Protein AF-A0A930ZAL3-F1 (afdb_monomer_lite)

pLDDT: mean 86.42, std 13.58, range [43.78, 98.75]

Radius of gyration: 16.85 Å; chains: 1; bounding box: 37×49×45 Å

Structure (mmCIF, N/CA/C/O backbone):
data_AF-A0A930ZAL3-F1
#
_entry.id   AF-A0A930ZAL3-F1
#
loop_
_atom_site.group_PDB
_atom_site.id
_atom_site.type_symbol
_atom_site.label_atom_id
_atom_site.label_alt_id
_atom_site.label_comp_id
_atom_site.label_asym_id
_atom_site.label_entity_id
_atom_site.label_seq_id
_atom_site.pdbx_PDB_ins_code
_atom_site.Cartn_x
_atom_site.Cartn_y
_atom_site.Cartn_z
_atom_site.occupancy
_atom_site.B_iso_or_equiv
_atom_site.auth_seq_id
_atom_site.auth_comp_id
_atom_site.auth_asym_id
_atom_site.auth_atom_id
_atom_site.pdbx_PDB_model_num
ATOM 1 N N . MET A 1 1 ? 3.219 -9.169 18.165 1.00 59.59 1 MET A N 1
ATOM 2 C CA . MET A 1 1 ? 1.846 -8.914 18.674 1.00 59.59 1 MET A CA 1
ATOM 3 C C . MET A 1 1 ? 1.795 -8.277 20.077 1.00 59.59 1 MET A C 1
ATOM 5 O O . MET A 1 1 ? 0.713 -8.192 20.643 1.00 59.59 1 MET A O 1
ATOM 9 N N . HIS A 1 2 ? 2.904 -7.804 20.666 1.00 59.62 2 HIS A N 1
ATOM 10 C CA . HIS A 1 2 ? 2.897 -7.324 22.058 1.00 59.62 2 HIS A CA 1
ATOM 11 C C . HIS A 1 2 ? 1.926 -6.149 22.281 1.00 59.62 2 HIS A C 1
ATOM 13 O O . HIS A 1 2 ? 2.073 -5.092 21.674 1.00 59.62 2 HIS A O 1
ATOM 19 N N . GLY A 1 3 ? 0.934 -6.352 23.155 1.00 78.81 3 GLY A N 1
ATOM 20 C CA . GLY A 1 3 ? 0.021 -5.311 23.640 1.00 78.81 3 GLY A CA 1
ATOM 21 C C . GLY A 1 3 ? -1.148 -4.937 22.721 1.00 78.81 3 GLY A C 1
ATOM 22 O O . GLY A 1 3 ? -1.895 -4.023 23.064 1.00 78.81 3 GLY A O 1
ATOM 23 N N . LYS A 1 4 ? -1.339 -5.608 21.576 1.00 86.88 4 LYS A N 1
ATOM 24 C CA . LYS A 1 4 ? -2.459 -5.311 20.659 1.00 86.88 4 LYS A CA 1
ATOM 25 C C . LYS A 1 4 ? -3.621 -6.278 20.861 1.00 86.88 4 LYS A C 1
ATOM 27 O O . LYS A 1 4 ? -3.416 -7.433 21.213 1.00 86.88 4 LYS A O 1
ATOM 32 N N . ASN A 1 5 ? -4.844 -5.810 20.618 1.00 94.25 5 ASN A N 1
ATOM 33 C CA . ASN A 1 5 ? -6.040 -6.645 20.710 1.00 94.25 5 ASN A CA 1
ATOM 34 C C . ASN A 1 5 ? -5.990 -7.758 19.648 1.00 94.25 5 ASN A C 1
ATOM 36 O O . ASN A 1 5 ? -6.040 -7.473 18.451 1.00 94.25 5 ASN A O 1
ATOM 40 N N . HIS A 1 6 ? -5.903 -9.013 20.091 1.00 94.56 6 HIS A N 1
ATOM 41 C CA . HIS A 1 6 ? -5.761 -10.171 19.209 1.00 94.56 6 HIS A CA 1
ATOM 42 C C . HIS A 1 6 ? -6.960 -10.373 18.275 1.00 94.56 6 HIS A C 1
ATOM 44 O O . HIS A 1 6 ? -6.754 -10.756 17.127 1.00 94.56 6 HIS A O 1
ATOM 50 N N . ASP A 1 7 ? -8.180 -10.049 18.708 1.00 96.94 7 ASP A N 1
ATOM 51 C CA . ASP A 1 7 ? -9.376 -10.175 17.868 1.00 96.94 7 ASP A CA 1
ATOM 52 C C . ASP A 1 7 ? -9.327 -9.190 16.695 1.00 96.94 7 ASP A C 1
ATOM 54 O O . ASP A 1 7 ? -9.696 -9.530 15.572 1.00 96.94 7 ASP A O 1
ATOM 58 N N . LEU A 1 8 ? -8.825 -7.973 16.937 1.00 97.69 8 LEU A N 1
ATOM 59 C CA . LEU A 1 8 ? -8.626 -6.981 15.878 1.00 97.69 8 LEU A CA 1
ATOM 60 C C . LEU A 1 8 ? -7.478 -7.364 14.946 1.00 97.69 8 LEU A C 1
ATOM 62 O O . LEU A 1 8 ? -7.602 -7.171 13.743 1.00 97.69 8 LEU A O 1
ATOM 66 N N . VAL A 1 9 ? -6.384 -7.921 15.472 1.00 97.94 9 VAL A N 1
ATOM 67 C CA . VAL A 1 9 ? -5.274 -8.413 14.638 1.00 97.94 9 VAL A CA 1
ATOM 68 C C . VAL A 1 9 ? -5.742 -9.570 13.751 1.00 97.94 9 VAL A C 1
ATOM 70 O O . VAL A 1 9 ? -5.449 -9.577 12.558 1.00 97.94 9 VAL A O 1
ATOM 73 N N . GLY A 1 10 ? -6.502 -10.520 14.304 1.00 97.75 10 GLY A N 1
ATOM 74 C CA . GLY A 1 10 ? -7.047 -11.656 13.559 1.00 97.75 10 GLY A CA 1
ATOM 75 C C . GLY A 1 10 ? -8.040 -11.227 12.480 1.00 97.75 10 GLY A C 1
ATOM 76 O O . GLY A 1 10 ? -7.894 -11.620 11.323 1.00 97.75 10 GLY A O 1
ATOM 77 N N . LEU A 1 11 ? -9.002 -10.364 12.830 1.00 98.25 11 LEU A N 1
ATOM 78 C CA . LEU A 1 11 ? -9.948 -9.802 11.863 1.00 98.25 11 LEU A CA 1
ATOM 79 C C . LEU A 1 11 ? -9.231 -8.981 10.784 1.00 98.25 11 LEU A C 1
ATOM 81 O O . LEU A 1 11 ? -9.524 -9.138 9.605 1.00 98.25 11 LEU A O 1
ATOM 85 N N . GLY A 1 12 ? -8.267 -8.145 11.172 1.00 98.31 12 GLY A N 1
ATOM 86 C CA . GLY A 1 12 ? -7.485 -7.335 10.242 1.00 98.31 12 GLY A CA 1
ATOM 87 C C . GLY A 1 12 ? -6.695 -8.190 9.260 1.00 98.31 12 GLY A C 1
ATOM 88 O O . GLY A 1 12 ? -6.733 -7.925 8.065 1.00 98.31 12 GLY A O 1
ATOM 89 N N . SER A 1 13 ? -6.065 -9.263 9.746 1.00 97.12 13 SER A N 1
ATOM 90 C CA . SER A 1 13 ? -5.375 -10.238 8.898 1.00 97.12 13 SER A CA 1
ATOM 91 C C . SER A 1 13 ? -6.318 -10.867 7.870 1.00 97.12 13 SER A C 1
ATOM 93 O O . SER A 1 13 ? -5.983 -10.927 6.689 1.00 97.12 13 SER A O 1
ATOM 95 N N . TYR A 1 14 ? -7.514 -11.290 8.297 1.00 97.50 14 TYR A N 1
ATOM 96 C CA . TYR A 1 14 ? -8.527 -11.852 7.399 1.00 97.50 14 TYR A CA 1
ATOM 97 C C . TYR A 1 14 ? -8.998 -10.838 6.348 1.00 97.50 14 TYR A C 1
ATOM 99 O O . TYR A 1 14 ? -9.098 -11.175 5.170 1.00 97.50 14 TYR A O 1
ATOM 107 N N . LEU A 1 15 ? -9.246 -9.589 6.747 1.00 97.94 15 LEU A N 1
ATOM 108 C CA . LEU A 1 15 ? -9.670 -8.537 5.824 1.00 97.94 15 LEU A CA 1
ATOM 109 C C . LEU A 1 15 ? -8.576 -8.198 4.804 1.00 97.94 15 LEU A C 1
ATOM 111 O O . LEU A 1 15 ? -8.879 -8.090 3.621 1.00 97.94 15 LEU A O 1
ATOM 115 N N . VAL A 1 16 ? -7.318 -8.087 5.239 1.00 96.88 16 VAL A N 1
ATOM 116 C CA . VAL A 1 16 ? -6.179 -7.748 4.371 1.00 96.88 16 VAL A CA 1
ATOM 117 C C . VAL A 1 16 ? -5.856 -8.863 3.377 1.00 96.88 16 VAL A C 1
ATOM 119 O O . VAL A 1 16 ? -5.632 -8.586 2.201 1.00 96.88 16 VAL A O 1
ATOM 122 N N . ASN A 1 17 ? -5.855 -10.118 3.832 1.00 92.56 17 ASN A N 1
ATOM 123 C CA . ASN A 1 17 ? -5.411 -11.254 3.019 1.00 92.56 17 ASN A CA 1
ATOM 124 C C . ASN A 1 17 ? -6.539 -11.962 2.266 1.00 92.56 17 ASN A C 1
ATOM 126 O O . ASN A 1 17 ? -6.306 -12.511 1.197 1.00 92.56 17 ASN A O 1
ATOM 130 N N . GLY A 1 18 ? -7.741 -12.014 2.842 1.00 90.81 18 GLY A N 1
ATOM 131 C CA . GLY A 1 18 ? -8.844 -12.818 2.314 1.00 90.81 18 GLY A CA 1
ATOM 132 C C . GLY A 1 18 ? -9.919 -12.013 1.592 1.00 90.81 18 GLY A C 1
ATOM 133 O O . GLY A 1 18 ? -10.517 -12.520 0.649 1.00 90.81 18 GLY A O 1
ATOM 134 N N . VAL A 1 19 ? -10.190 -10.781 2.034 1.00 94.75 19 VAL A N 1
ATOM 135 C CA . VAL A 1 19 ? -11.306 -9.973 1.505 1.00 94.75 19 VAL A CA 1
ATOM 136 C C . VAL A 1 19 ? -10.824 -8.870 0.568 1.00 94.75 19 VAL A C 1
ATOM 138 O O . VAL A 1 19 ? -11.416 -8.673 -0.488 1.00 94.75 19 VAL A O 1
ATOM 141 N N . GLY A 1 20 ? -9.785 -8.135 0.963 1.00 91.00 20 GLY A N 1
ATOM 142 C CA . GLY A 1 20 ? -9.305 -6.952 0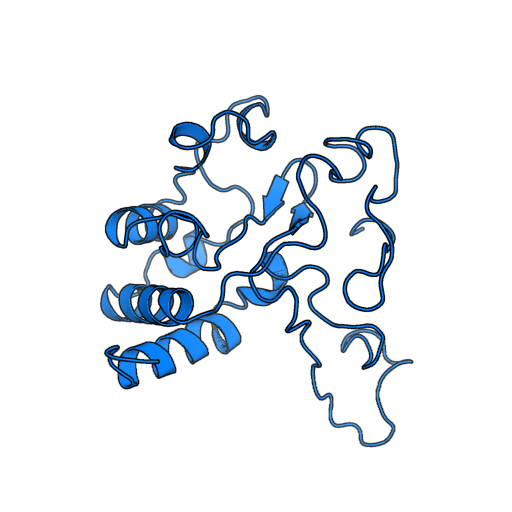.249 1.00 91.00 20 GLY A CA 1
ATOM 143 C C . GLY A 1 20 ? -8.088 -7.178 -0.644 1.00 91.00 20 GLY A C 1
ATOM 144 O O . GLY A 1 20 ? -7.631 -6.213 -1.246 1.00 91.00 20 GLY A O 1
ATOM 145 N N . ASP A 1 21 ? -7.533 -8.396 -0.678 1.00 90.94 21 ASP A N 1
ATOM 146 C CA . ASP A 1 21 ? -6.313 -8.761 -1.420 1.00 90.94 21 ASP A CA 1
ATOM 147 C C . ASP A 1 21 ? -5.266 -7.632 -1.474 1.00 90.94 21 ASP A C 1
ATOM 149 O O . ASP A 1 21 ? -4.787 -7.224 -2.533 1.00 90.94 21 ASP A O 1
ATOM 153 N N . CYS A 1 22 ? -4.919 -7.062 -0.314 1.00 95.56 22 CYS A N 1
ATOM 154 C CA . CYS A 1 22 ? -3.993 -5.927 -0.305 1.00 95.56 22 CYS A CA 1
ATOM 155 C C . CYS A 1 22 ? -2.626 -6.344 -0.865 1.00 95.56 22 CYS A C 1
ATOM 157 O O . CYS A 1 22 ? -1.933 -5.537 -1.479 1.00 95.56 22 CYS A O 1
ATOM 159 N N . SER A 1 23 ? -2.269 -7.620 -0.686 1.00 92.00 23 SER A N 1
ATOM 160 C CA . SER A 1 23 ? -1.037 -8.218 -1.193 1.00 92.00 23 SER A CA 1
ATOM 161 C C . SER A 1 23 ? -0.927 -8.230 -2.716 1.00 92.00 23 SER A C 1
ATOM 163 O O . SER A 1 23 ? 0.192 -8.180 -3.212 1.00 92.00 23 SER A O 1
ATOM 165 N N . GLY A 1 24 ? -2.043 -8.255 -3.453 1.00 90.25 24 GLY A N 1
ATOM 166 C CA . GLY A 1 24 ? -2.032 -8.255 -4.918 1.00 90.25 24 GLY A CA 1
ATOM 167 C C . GLY A 1 24 ? -1.425 -6.992 -5.528 1.00 90.25 24 GLY A C 1
ATOM 168 O O . GLY A 1 24 ? -0.847 -7.044 -6.609 1.00 90.25 24 GLY A O 1
ATOM 169 N N . CYS A 1 25 ? -1.496 -5.864 -4.817 1.00 93.25 25 CYS A N 1
ATOM 170 C CA . CYS A 1 25 ? -0.886 -4.605 -5.254 1.00 93.25 25 CYS A CA 1
ATOM 171 C C . CYS A 1 25 ? 0.293 -4.197 -4.371 1.00 93.25 25 CYS A C 1
ATOM 173 O O . CYS A 1 25 ? 1.279 -3.655 -4.860 1.00 93.25 25 CYS A O 1
ATOM 175 N N . HIS A 1 26 ? 0.201 -4.430 -3.064 1.00 96.00 26 HIS A N 1
ATOM 176 C CA . HIS A 1 26 ? 1.224 -3.991 -2.123 1.00 96.00 26 HIS A CA 1
ATOM 177 C C . HIS A 1 26 ? 2.328 -5.030 -1.905 1.00 96.00 26 HIS A C 1
ATOM 179 O O . HIS A 1 26 ? 3.168 -4.812 -1.052 1.00 96.00 26 HIS A O 1
ATOM 185 N N . SER A 1 27 ? 2.398 -6.130 -2.651 1.00 92.69 27 SER A N 1
ATOM 186 C CA . SER A 1 27 ? 3.551 -7.039 -2.609 1.00 92.69 27 SER A CA 1
ATOM 187 C C . SER A 1 27 ? 4.061 -7.273 -4.024 1.00 92.69 27 SER A C 1
ATOM 189 O O . SER A 1 27 ? 3.342 -7.847 -4.839 1.00 92.69 27 SER A O 1
ATOM 191 N N . PHE A 1 28 ? 5.297 -6.866 -4.317 1.00 88.75 28 PHE A N 1
ATOM 192 C CA . PHE A 1 28 ? 5.894 -7.063 -5.635 1.00 88.75 28 PHE A CA 1
ATOM 193 C C . PHE A 1 28 ? 7.269 -7.745 -5.566 1.00 88.75 28 PHE A C 1
ATOM 195 O O . PHE A 1 28 ? 8.159 -7.195 -4.921 1.00 88.75 28 PHE A O 1
ATOM 202 N N . PRO A 1 29 ? 7.464 -8.890 -6.253 1.00 85.44 29 PRO A N 1
ATOM 203 C CA . PRO A 1 29 ? 6.407 -9.746 -6.804 1.00 85.44 29 PRO A CA 1
ATOM 204 C C . PRO A 1 29 ? 5.552 -10.355 -5.682 1.00 85.44 29 PRO A C 1
ATOM 206 O O . PRO A 1 29 ? 6.053 -10.619 -4.588 1.00 85.44 29 PRO A O 1
ATOM 209 N N . GLN A 1 30 ? 4.264 -10.596 -5.946 1.00 85.88 30 GLN A N 1
ATOM 210 C CA . GLN A 1 30 ? 3.340 -11.144 -4.941 1.00 85.88 30 GLN A CA 1
ATOM 211 C C . GLN A 1 30 ? 3.733 -12.565 -4.511 1.00 85.88 30 GLN A C 1
ATOM 213 O O . GLN A 1 30 ? 3.627 -12.917 -3.332 1.00 85.88 30 GLN A O 1
ATOM 218 N N . TYR A 1 31 ? 4.217 -13.363 -5.462 1.00 82.25 31 TYR A N 1
ATOM 219 C CA . TYR A 1 31 ? 4.650 -14.745 -5.275 1.00 82.25 31 TYR A CA 1
ATOM 220 C C . TYR A 1 31 ? 6.119 -14.899 -5.668 1.00 82.25 31 TYR A C 1
ATOM 222 O O . TYR A 1 31 ? 6.645 -14.115 -6.455 1.00 82.25 31 TYR A O 1
ATOM 230 N N . THR A 1 32 ? 6.782 -15.914 -5.119 1.00 73.44 32 THR A N 1
ATOM 231 C CA . THR A 1 32 ? 8.175 -16.234 -5.475 1.00 73.44 32 THR A CA 1
ATOM 232 C C . THR A 1 32 ? 8.245 -17.335 -6.535 1.00 73.44 32 THR A C 1
ATOM 234 O O . THR A 1 32 ? 7.454 -18.281 -6.514 1.00 73.44 32 THR A O 1
ATOM 237 N N . ASP A 1 33 ? 9.246 -17.269 -7.418 1.00 61.59 33 ASP A N 1
ATOM 238 C CA . ASP A 1 33 ? 9.479 -18.269 -8.477 1.00 61.59 33 ASP A CA 1
ATOM 239 C C . ASP A 1 33 ? 9.790 -19.674 -7.930 1.00 61.59 33 ASP A C 1
ATOM 241 O O . ASP A 1 33 ? 9.601 -20.678 -8.615 1.00 61.59 33 ASP A O 1
ATOM 245 N N . LEU A 1 34 ? 10.235 -19.768 -6.670 1.00 54.75 34 LEU A N 1
ATOM 246 C CA . LEU A 1 34 ? 10.549 -21.023 -5.971 1.00 54.75 34 LEU A CA 1
ATOM 247 C C . LEU A 1 34 ? 9.335 -21.946 -5.767 1.00 54.75 34 LEU A C 1
ATOM 249 O O . LEU A 1 34 ? 9.497 -23.091 -5.346 1.00 54.75 34 LEU A O 1
ATOM 253 N N . ALA A 1 35 ? 8.136 -21.453 -6.049 1.00 49.28 35 ALA A N 1
ATOM 254 C CA . ALA A 1 35 ? 6.883 -22.059 -5.633 1.00 49.28 35 ALA A CA 1
ATOM 255 C C . ALA A 1 35 ? 5.811 -22.146 -6.719 1.00 49.28 35 ALA A C 1
ATOM 257 O O . ALA A 1 35 ? 4.792 -22.811 -6.531 1.00 49.28 35 ALA A O 1
ATOM 258 N N . GLY A 1 36 ? 6.056 -21.475 -7.838 1.00 52.44 36 GLY A N 1
ATOM 259 C CA . GLY A 1 36 ? 5.115 -21.370 -8.926 1.00 52.44 36 GLY A CA 1
ATOM 260 C C . GLY A 1 36 ? 4.097 -20.257 -8.766 1.00 52.44 36 GLY A C 1
ATOM 261 O O . GLY A 1 36 ? 3.522 -20.032 -7.704 1.00 52.44 36 GLY A O 1
ATOM 262 N N . ASP A 1 37 ? 3.869 -19.572 -9.877 1.00 58.91 37 ASP A N 1
ATOM 263 C CA . ASP A 1 37 ? 2.754 -18.658 -10.031 1.00 58.91 37 ASP A CA 1
ATOM 264 C C . ASP A 1 37 ? 1.459 -19.500 -10.049 1.00 58.91 37 ASP A C 1
ATOM 266 O O . ASP A 1 37 ? 1.351 -20.433 -10.857 1.00 58.91 37 ASP A O 1
ATOM 270 N N . PRO A 1 38 ? 0.469 -19.229 -9.171 1.00 60.94 38 PRO A N 1
ATOM 271 C CA . PRO A 1 38 ? -0.796 -19.964 -9.164 1.00 60.94 38 PRO A CA 1
ATOM 272 C C . PRO A 1 38 ? -1.540 -19.879 -10.508 1.00 60.94 38 PRO A C 1
ATOM 274 O O . PRO A 1 38 ? -2.337 -20.771 -10.822 1.00 60.94 38 PRO A O 1
ATOM 277 N N . PHE A 1 39 ? -1.249 -18.857 -11.316 1.00 66.62 39 PHE A N 1
ATOM 278 C CA . PHE A 1 39 ? -1.774 -18.660 -12.664 1.00 66.62 39 PHE A CA 1
ATOM 279 C C . PHE A 1 39 ? -0.929 -19.343 -13.755 1.00 66.62 39 PHE A C 1
ATOM 281 O O . PHE A 1 39 ? -1.419 -19.549 -14.869 1.00 66.62 39 PHE A O 1
ATOM 288 N N . ALA A 1 40 ? 0.291 -19.791 -13.443 1.00 63.69 40 ALA A N 1
ATOM 289 C CA . ALA A 1 40 ? 1.133 -20.569 -14.344 1.00 63.69 40 ALA A CA 1
ATOM 290 C C . ALA A 1 40 ? 0.974 -22.078 -14.083 1.00 63.69 40 ALA A C 1
ATOM 292 O O . ALA A 1 40 ? 1.628 -22.678 -13.230 1.00 63.69 40 ALA A O 1
ATOM 293 N N . LEU A 1 41 ? 0.143 -22.735 -14.900 1.00 56.41 41 LEU A N 1
ATOM 294 C CA . LEU A 1 41 ? -0.097 -24.191 -14.858 1.00 56.41 41 LEU A CA 1
ATOM 295 C C . LEU A 1 41 ? 1.194 -25.035 -14.839 1.00 56.41 41 LEU A C 1
ATOM 297 O O . LEU A 1 41 ? 1.217 -26.115 -14.256 1.00 56.41 41 LEU A O 1
ATOM 301 N N . ALA A 1 42 ? 2.270 -24.555 -15.473 1.00 56.66 42 ALA A N 1
ATOM 302 C CA . ALA A 1 42 ? 3.544 -25.268 -15.573 1.00 56.66 42 ALA A CA 1
ATOM 303 C C . ALA A 1 42 ? 4.318 -25.352 -14.246 1.00 56.66 42 ALA A C 1
ATOM 305 O O . ALA A 1 42 ? 5.190 -26.209 -14.110 1.00 56.66 42 ALA A O 1
ATOM 306 N N . THR A 1 43 ? 4.009 -24.482 -13.284 1.00 53.25 43 THR A N 1
ATOM 307 C CA . THR A 1 43 ? 4.689 -24.416 -11.987 1.00 53.25 43 THR A CA 1
ATOM 308 C C . THR A 1 43 ? 3.852 -24.982 -10.839 1.00 53.25 43 THR A C 1
ATOM 310 O O . THR A 1 43 ? 4.251 -24.897 -9.683 1.00 53.25 43 THR A O 1
ATOM 313 N N . GLN A 1 44 ? 2.702 -25.590 -11.147 1.00 54.22 44 GLN A N 1
ATOM 314 C CA . GLN A 1 44 ? 1.856 -26.256 -10.161 1.00 54.22 44 GLN A CA 1
ATOM 315 C C . GLN A 1 44 ? 2.455 -27.625 -9.788 1.00 54.22 44 GLN A C 1
ATOM 317 O O . GLN A 1 44 ? 2.670 -28.488 -10.643 1.00 54.22 44 GLN A O 1
ATOM 322 N N . ASP A 1 45 ? 2.729 -27.833 -8.498 1.00 49.31 45 ASP A N 1
ATOM 323 C CA . ASP A 1 45 ? 3.070 -29.140 -7.928 1.00 49.31 45 ASP A CA 1
ATOM 324 C C . ASP A 1 45 ? 1.992 -30.188 -8.302 1.00 49.31 45 ASP A C 1
ATOM 326 O O . ASP A 1 45 ? 0.786 -29.939 -8.237 1.00 49.31 45 ASP A O 1
ATOM 330 N N . LYS A 1 46 ? 2.451 -31.396 -8.665 1.00 43.78 46 LYS A N 1
ATOM 331 C CA . LYS A 1 46 ? 1.677 -32.607 -9.000 1.00 43.78 46 LYS A CA 1
ATOM 332 C C . LYS A 1 46 ? 0.635 -33.025 -7.946 1.00 43.78 46 LYS A C 1
ATOM 334 O O . LYS A 1 46 ? -0.122 -33.961 -8.203 1.00 43.78 46 LYS A O 1
ATOM 339 N N . THR A 1 47 ? 0.587 -32.390 -6.775 1.00 53.88 47 THR A N 1
ATOM 340 C CA . THR A 1 47 ? -0.434 -32.625 -5.742 1.00 53.88 47 THR A CA 1
ATOM 341 C C . THR A 1 47 ? -1.743 -31.852 -5.950 1.00 53.88 47 THR A C 1
ATOM 343 O O . THR A 1 47 ? -2.703 -32.127 -5.231 1.00 53.88 47 THR A O 1
ATOM 346 N N . HIS A 1 48 ? -1.831 -30.936 -6.929 1.00 52.59 48 HIS A N 1
ATOM 347 C CA . HIS A 1 48 ? -3.012 -30.086 -7.184 1.00 52.59 48 HIS A CA 1
ATOM 348 C C . HIS A 1 48 ? -3.436 -29.196 -5.993 1.00 52.59 48 HIS A C 1
ATOM 350 O O . HIS A 1 48 ? -4.506 -28.585 -6.030 1.00 52.59 48 HIS A O 1
ATOM 356 N N . ILE A 1 49 ? -2.612 -29.092 -4.945 1.00 53.31 49 ILE A N 1
ATOM 357 C CA . ILE A 1 49 ? -2.797 -28.134 -3.855 1.00 53.31 49 ILE A CA 1
ATOM 358 C C . ILE A 1 49 ? -1.858 -26.967 -4.129 1.00 53.31 49 ILE A C 1
ATOM 360 O O . ILE A 1 49 ? -0.646 -27.069 -3.962 1.00 53.31 49 ILE A O 1
ATOM 364 N N . ILE A 1 50 ? -2.429 -25.847 -4.561 1.00 53.28 50 ILE A N 1
ATOM 365 C CA . ILE A 1 50 ? -1.690 -24.598 -4.712 1.00 53.28 50 ILE A CA 1
ATOM 366 C C . ILE A 1 50 ? -1.437 -24.052 -3.303 1.00 53.28 50 ILE A C 1
ATOM 368 O O . ILE A 1 50 ? -2.302 -23.404 -2.714 1.00 53.28 50 ILE A O 1
ATOM 372 N N . SER A 1 51 ? -0.259 -24.315 -2.739 1.00 54.69 51 SER A N 1
ATOM 373 C CA . SER A 1 51 ? 0.262 -23.444 -1.686 1.00 54.69 51 SER A CA 1
ATOM 374 C C . SER A 1 51 ? 0.699 -22.158 -2.373 1.00 54.69 51 SER A C 1
ATOM 376 O O . SER A 1 51 ? 1.720 -22.136 -3.046 1.00 54.69 51 SER A O 1
ATOM 378 N N . ALA A 1 52 ? -0.089 -21.091 -2.262 1.00 62.03 52 ALA A N 1
ATOM 379 C CA . ALA A 1 52 ? 0.353 -19.779 -2.714 1.00 62.03 52 ALA A CA 1
ATOM 380 C C . ALA A 1 52 ? 1.519 -19.337 -1.814 1.00 62.03 52 ALA A C 1
ATOM 382 O O . ALA A 1 52 ? 1.319 -18.957 -0.658 1.00 62.03 52 ALA A O 1
ATOM 383 N N . HIS A 1 53 ? 2.752 -19.447 -2.307 1.00 71.69 53 HIS A N 1
ATOM 384 C CA . HIS A 1 53 ? 3.925 -19.005 -1.562 1.00 71.69 53 HIS A CA 1
ATOM 385 C C . HIS A 1 53 ? 4.119 -17.508 -1.781 1.00 71.69 53 HIS A C 1
ATOM 387 O O . HIS A 1 53 ? 4.845 -17.065 -2.677 1.00 71.69 53 HIS A O 1
ATOM 393 N N . TYR A 1 54 ? 3.432 -16.736 -0.944 1.00 81.19 54 TYR A N 1
ATOM 394 C CA . TYR A 1 54 ? 3.597 -15.293 -0.877 1.00 81.19 54 TYR A CA 1
ATOM 395 C C . TYR A 1 54 ? 5.055 -14.919 -0.635 1.00 81.19 54 TYR A C 1
ATOM 397 O O . TYR A 1 54 ? 5.764 -15.565 0.144 1.00 81.19 54 TYR A O 1
ATOM 405 N N . ASN A 1 55 ? 5.476 -13.834 -1.269 1.00 87.19 55 ASN A N 1
ATOM 406 C CA . ASN A 1 55 ? 6.767 -13.230 -1.020 1.00 87.19 55 ASN A CA 1
ATOM 407 C C . ASN A 1 55 ? 6.781 -12.559 0.359 1.00 87.19 55 ASN A C 1
ATOM 409 O O . ASN A 1 55 ? 6.492 -11.374 0.506 1.00 87.19 55 ASN A O 1
ATOM 413 N N . THR A 1 56 ? 7.083 -13.336 1.398 1.00 89.12 56 THR A N 1
ATOM 414 C CA . THR A 1 56 ? 7.064 -12.848 2.781 1.00 89.12 56 THR A CA 1
ATOM 415 C C . THR A 1 56 ? 8.180 -11.850 3.086 1.00 89.12 56 THR A C 1
ATOM 417 O O . THR A 1 56 ? 8.078 -11.150 4.088 1.00 89.12 56 THR A O 1
ATOM 420 N N . ALA A 1 57 ? 9.232 -11.789 2.261 1.00 90.75 57 ALA A N 1
ATOM 421 C CA . ALA A 1 57 ? 10.323 -10.826 2.419 1.00 90.75 57 ALA A CA 1
ATOM 422 C C . ALA A 1 57 ? 9.882 -9.396 2.063 1.00 90.75 57 ALA A C 1
ATOM 424 O O . ALA A 1 57 ? 10.280 -8.451 2.738 1.00 90.75 57 ALA A O 1
ATOM 425 N N . HIS A 1 58 ? 8.995 -9.264 1.071 1.00 92.69 58 HIS A N 1
ATOM 426 C CA . HIS A 1 58 ? 8.497 -7.985 0.545 1.00 92.69 58 HIS A CA 1
ATOM 427 C C . HIS A 1 58 ? 6.977 -7.827 0.724 1.00 92.69 58 HIS A C 1
ATOM 429 O O . HIS A 1 58 ? 6.312 -7.075 0.010 1.00 92.69 58 HIS A O 1
ATOM 435 N N . TYR A 1 59 ? 6.400 -8.570 1.672 1.00 95.06 59 TYR A N 1
ATOM 436 C CA . TYR A 1 59 ? 4.960 -8.603 1.907 1.00 95.06 59 TYR A CA 1
ATOM 437 C C . TYR A 1 59 ? 4.440 -7.230 2.352 1.00 95.06 59 TYR A C 1
ATOM 439 O O . TYR A 1 59 ? 4.851 -6.709 3.387 1.00 95.06 59 TYR A O 1
ATOM 447 N N . LEU A 1 60 ? 3.498 -6.678 1.582 1.00 97.31 60 LEU A N 1
ATOM 448 C CA . LEU A 1 60 ? 2.887 -5.359 1.784 1.00 97.31 60 LEU A CA 1
ATOM 449 C C . LEU A 1 60 ? 3.861 -4.165 1.674 1.00 97.31 60 LEU A C 1
ATOM 451 O O . LEU A 1 60 ? 3.511 -3.047 2.061 1.00 97.31 60 LEU A O 1
ATOM 455 N N . ALA A 1 61 ? 5.052 -4.388 1.110 1.00 96.19 61 ALA A N 1
ATOM 456 C CA . ALA A 1 61 ? 6.087 -3.375 0.937 1.00 96.19 61 ALA A CA 1
ATOM 457 C C . ALA A 1 61 ? 5.882 -2.432 -0.270 1.00 96.19 61 ALA A C 1
ATOM 459 O O . ALA A 1 61 ? 6.570 -1.423 -0.379 1.00 96.19 61 ALA A O 1
ATOM 460 N N . GLY A 1 62 ? 4.922 -2.706 -1.155 1.00 94.00 62 GLY A 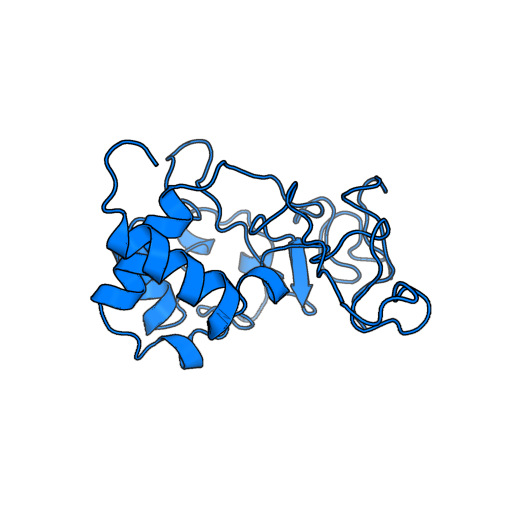N 1
ATOM 461 C CA . GLY A 1 62 ? 4.631 -1.925 -2.361 1.00 94.00 62 GLY A CA 1
ATOM 462 C C . GLY A 1 62 ? 5.410 -2.394 -3.595 1.00 94.00 62 GLY A C 1
ATOM 463 O O . GLY A 1 62 ? 5.770 -3.565 -3.713 1.00 94.00 62 GLY A O 1
ATOM 464 N N . GLY A 1 63 ? 5.650 -1.471 -4.529 1.00 90.69 63 GLY A N 1
ATOM 465 C CA . GLY A 1 63 ? 6.548 -1.652 -5.679 1.00 90.69 63 GLY A CA 1
ATOM 466 C C . GLY A 1 63 ? 5.884 -2.104 -6.986 1.00 90.69 63 GLY A C 1
ATOM 467 O O . GLY A 1 63 ? 6.515 -2.029 -8.041 1.00 90.69 63 GLY A O 1
ATOM 468 N N . GLN A 1 64 ? 4.612 -2.521 -6.952 1.00 91.06 64 GLN A N 1
ATOM 469 C CA . GLN A 1 64 ? 3.849 -2.872 -8.155 1.00 91.06 64 GLN A CA 1
ATOM 470 C C . GLN A 1 64 ? 3.528 -1.617 -8.976 1.00 91.06 64 GLN A C 1
ATOM 472 O O . GLN A 1 64 ? 2.996 -0.641 -8.447 1.00 91.06 64 GLN A O 1
ATOM 477 N N . CYS A 1 65 ? 3.786 -1.671 -10.282 1.00 90.69 65 CYS A N 1
ATOM 478 C CA . CYS A 1 65 ? 3.547 -0.568 -11.212 1.00 90.69 65 CYS A CA 1
ATOM 479 C C . CYS A 1 65 ? 2.218 -0.720 -11.966 1.00 90.69 65 CYS A C 1
ATOM 481 O O . CYS A 1 65 ? 1.806 -1.831 -12.303 1.00 90.69 65 CYS A O 1
ATOM 483 N N . PHE A 1 66 ? 1.587 0.415 -12.270 1.00 90.12 66 PHE A N 1
ATOM 484 C CA . PHE A 1 66 ? 0.300 0.549 -12.956 1.00 90.12 66 PHE A CA 1
ATOM 485 C C . PHE A 1 66 ? 0.345 1.759 -13.900 1.00 90.12 66 PHE A C 1
ATOM 487 O O . PHE A 1 66 ? -0.220 2.819 -13.621 1.00 90.12 66 PHE A O 1
ATOM 494 N N . GLY A 1 67 ? 1.078 1.630 -15.008 1.00 86.69 67 GLY A N 1
ATOM 495 C CA . GLY A 1 67 ? 1.374 2.770 -15.877 1.00 86.69 67 GLY A CA 1
ATOM 496 C C . GLY A 1 67 ? 2.158 3.843 -15.108 1.00 86.69 67 GLY A C 1
ATOM 497 O O . GLY A 1 67 ? 3.223 3.520 -14.580 1.00 86.69 67 GLY A O 1
ATOM 498 N N . PRO A 1 68 ? 1.659 5.090 -15.002 1.00 86.94 68 PRO A N 1
ATOM 499 C CA . PRO A 1 68 ? 2.355 6.141 -14.272 1.00 86.94 68 PRO A CA 1
ATOM 500 C C . PRO A 1 68 ? 2.185 6.037 -12.747 1.00 86.94 68 PRO A C 1
ATOM 502 O O . PRO A 1 68 ? 2.646 6.907 -12.033 1.00 86.94 68 PRO A O 1
ATOM 505 N N . PHE A 1 69 ? 1.509 5.019 -12.212 1.00 90.25 69 PHE A N 1
ATOM 506 C CA . PHE A 1 69 ? 1.315 4.873 -10.766 1.00 90.25 69 PHE A CA 1
ATOM 507 C C . PHE A 1 69 ? 2.106 3.690 -10.215 1.00 90.25 69 PHE A C 1
ATOM 509 O O . PHE A 1 69 ? 2.353 2.710 -10.916 1.00 90.25 69 PHE A O 1
ATOM 516 N N . MET A 1 70 ? 2.449 3.751 -8.930 1.00 91.06 70 MET A N 1
ATOM 517 C CA . MET A 1 70 ? 3.082 2.650 -8.210 1.00 91.06 70 MET A CA 1
ATOM 518 C C . MET A 1 70 ? 2.416 2.460 -6.845 1.00 91.06 70 MET A C 1
ATOM 520 O O . MET A 1 70 ? 2.070 3.428 -6.169 1.00 91.06 70 MET A O 1
ATOM 524 N N . ALA A 1 71 ? 2.217 1.210 -6.434 1.00 93.56 71 ALA A N 1
ATOM 525 C CA . ALA A 1 71 ? 1.718 0.899 -5.103 1.00 93.56 71 ALA A CA 1
ATOM 526 C C . ALA A 1 71 ? 2.779 1.230 -4.041 1.00 93.56 71 ALA A C 1
ATOM 528 O O . ALA A 1 71 ? 3.925 0.786 -4.138 1.00 93.56 71 ALA A O 1
ATOM 529 N N . ARG A 1 72 ? 2.389 1.987 -3.011 1.00 93.12 72 ARG A N 1
ATOM 530 C CA . ARG A 1 72 ? 3.274 2.396 -1.907 1.00 93.12 72 ARG A CA 1
ATOM 531 C C . ARG A 1 72 ? 3.445 1.305 -0.852 1.00 93.12 72 ARG A C 1
ATOM 533 O O . ARG A 1 72 ? 2.657 0.362 -0.783 1.00 93.12 72 ARG A O 1
ATOM 540 N N . ASN A 1 73 ? 4.457 1.461 -0.009 1.00 95.69 73 ASN A N 1
ATOM 541 C CA . ASN A 1 73 ? 4.687 0.605 1.148 1.00 95.69 73 ASN A CA 1
ATOM 542 C C . ASN A 1 73 ? 3.632 0.862 2.231 1.00 95.69 73 ASN A C 1
ATOM 544 O O . ASN A 1 73 ? 3.457 2.000 2.658 1.00 95.69 73 ASN A O 1
ATOM 548 N N . ILE A 1 74 ? 2.931 -0.184 2.679 1.00 97.31 74 ILE A N 1
ATOM 549 C CA . ILE A 1 74 ? 1.928 -0.075 3.755 1.00 97.31 74 ILE A CA 1
ATOM 550 C C . ILE A 1 74 ? 2.328 -0.812 5.034 1.00 97.31 74 ILE A C 1
ATOM 552 O O . ILE A 1 74 ? 1.547 -0.878 5.992 1.00 97.31 74 ILE A O 1
ATOM 556 N N . THR A 1 75 ? 3.547 -1.353 5.077 1.00 98.12 75 THR A N 1
ATOM 557 C CA . THR A 1 75 ? 4.153 -1.811 6.329 1.00 98.12 75 THR A CA 1
ATOM 558 C C . THR A 1 75 ? 4.457 -0.617 7.242 1.00 98.12 75 THR A C 1
ATOM 560 O O . THR A 1 75 ? 4.377 0.538 6.810 1.00 98.12 75 THR A O 1
ATOM 563 N N . PRO A 1 76 ? 4.738 -0.845 8.536 1.00 97.88 76 PRO A N 1
ATOM 564 C CA . PRO A 1 76 ? 5.149 0.233 9.418 1.00 97.88 76 PRO A CA 1
ATOM 565 C C . PRO A 1 76 ? 6.377 0.967 8.884 1.00 97.88 76 PRO A C 1
ATOM 567 O O . PRO A 1 76 ? 7.393 0.339 8.603 1.00 97.88 76 PRO A O 1
ATOM 570 N N . ASP A 1 77 ? 6.287 2.287 8.768 1.00 95.19 77 ASP A N 1
ATOM 571 C CA . ASP A 1 77 ? 7.420 3.135 8.415 1.00 95.19 77 ASP A CA 1
ATOM 572 C C . ASP A 1 77 ? 8.516 3.033 9.489 1.00 95.19 77 ASP A C 1
ATOM 574 O O . ASP A 1 77 ? 8.234 2.924 10.688 1.00 95.19 77 ASP A O 1
ATOM 578 N N . ILE A 1 78 ? 9.776 3.070 9.062 1.00 94.94 78 ILE A N 1
ATOM 579 C CA . ILE A 1 78 ? 10.920 2.843 9.947 1.00 94.94 78 ILE A CA 1
ATOM 580 C C . ILE A 1 78 ? 11.095 3.965 10.978 1.00 94.94 78 ILE A C 1
ATOM 582 O O . ILE A 1 78 ? 11.587 3.716 12.081 1.00 94.94 78 ILE A O 1
ATOM 586 N N . SER A 1 79 ? 10.687 5.192 10.642 1.00 93.62 79 SER A N 1
ATOM 587 C CA . SER A 1 79 ? 10.877 6.364 11.499 1.00 93.62 79 SER A CA 1
ATOM 588 C C . SER A 1 79 ? 9.745 6.541 12.514 1.00 93.62 79 SER A C 1
ATOM 590 O O . SER A 1 79 ? 9.990 6.879 13.675 1.00 93.62 79 SER A O 1
ATOM 592 N N . THR A 1 80 ? 8.509 6.269 12.098 1.00 94.62 80 THR A N 1
ATOM 593 C CA . THR A 1 80 ? 7.294 6.497 12.893 1.00 94.62 80 THR A CA 1
ATOM 594 C C . THR A 1 80 ? 6.739 5.220 13.525 1.00 94.62 80 THR A C 1
ATOM 596 O O . THR A 1 80 ? 6.033 5.286 14.534 1.00 94.62 80 THR A O 1
ATOM 599 N N . GLY A 1 81 ? 7.023 4.049 12.947 1.00 95.94 81 GLY A N 1
ATOM 600 C CA . GLY A 1 81 ? 6.400 2.774 13.311 1.00 95.94 81 GLY A CA 1
ATOM 601 C C . GLY A 1 81 ? 4.910 2.685 12.954 1.00 95.94 81 GLY A C 1
ATOM 602 O O . GLY A 1 81 ? 4.219 1.776 13.430 1.00 95.94 81 GLY A O 1
ATOM 603 N N . LEU A 1 82 ? 4.391 3.627 12.161 1.00 97.06 82 LEU A N 1
ATOM 604 C CA . LEU A 1 82 ? 2.993 3.680 11.738 1.00 97.06 82 LEU A CA 1
ATOM 605 C C . LEU A 1 82 ? 2.820 3.023 10.360 1.00 97.06 82 LEU A C 1
ATOM 607 O O . LEU A 1 82 ? 3.693 3.199 9.513 1.00 97.06 82 LEU A O 1
ATOM 611 N N . PRO A 1 83 ? 1.723 2.286 10.096 1.00 97.25 83 PRO A N 1
ATOM 612 C CA . PRO A 1 83 ? 1.443 1.740 8.765 1.00 97.25 83 PRO A CA 1
ATOM 613 C C . PRO A 1 83 ? 1.471 2.827 7.692 1.00 97.25 83 PRO A C 1
ATOM 615 O O . PRO A 1 83 ? 0.719 3.793 7.809 1.00 97.25 83 PRO A O 1
ATOM 618 N N . ALA A 1 84 ? 2.317 2.672 6.671 1.00 95.25 84 ALA A N 1
ATOM 619 C CA . ALA A 1 84 ? 2.539 3.686 5.633 1.00 95.25 84 ALA A CA 1
ATOM 620 C C . ALA A 1 84 ? 2.939 5.078 6.179 1.00 95.25 84 ALA A C 1
ATOM 622 O O . ALA A 1 84 ? 2.693 6.084 5.531 1.00 95.25 84 ALA A O 1
ATOM 623 N N . GLY A 1 85 ? 3.452 5.172 7.412 1.00 95.38 85 GLY A N 1
ATOM 624 C CA . GLY A 1 85 ? 3.677 6.458 8.088 1.00 95.38 85 GLY A CA 1
ATOM 625 C C . GLY A 1 85 ? 2.397 7.192 8.523 1.00 95.38 85 GLY A C 1
ATOM 626 O O . GLY A 1 85 ? 2.475 8.266 9.116 1.00 95.38 85 GLY A O 1
ATOM 627 N N . LEU A 1 86 ? 1.216 6.613 8.292 1.00 96.00 86 LEU A N 1
ATOM 628 C CA . LEU A 1 86 ? -0.075 7.261 8.500 1.00 96.00 86 LEU A CA 1
ATOM 629 C C . LEU A 1 86 ? -0.608 7.042 9.911 1.00 96.00 86 LEU A C 1
ATOM 631 O O . LEU A 1 86 ? -0.588 5.927 10.440 1.00 96.00 86 LEU A O 1
ATOM 635 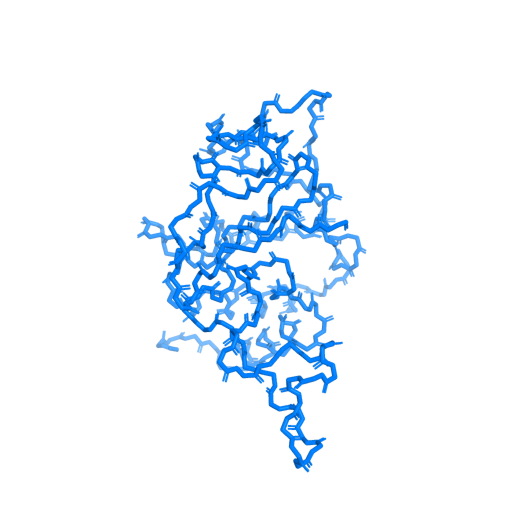N N . THR A 1 87 ? -1.207 8.077 10.503 1.00 96.94 87 THR A N 1
ATOM 636 C CA . THR A 1 87 ? -2.025 7.865 11.700 1.00 96.94 87 THR A CA 1
ATOM 637 C C . THR A 1 87 ? -3.292 7.081 11.349 1.00 96.94 87 THR A C 1
ATOM 639 O O . THR A 1 87 ? -3.699 6.973 10.193 1.00 96.94 87 THR A O 1
ATOM 642 N N . PHE A 1 88 ? -3.995 6.562 12.360 1.00 97.81 88 PHE A N 1
ATOM 643 C CA . PHE A 1 88 ? -5.282 5.904 12.114 1.00 97.81 88 PHE A CA 1
ATOM 644 C C . PHE A 1 88 ? -6.317 6.848 11.477 1.00 97.81 88 PHE A C 1
ATOM 646 O O . PHE A 1 88 ? -7.148 6.394 10.696 1.00 97.81 88 PHE A O 1
ATOM 653 N N . ALA A 1 89 ? -6.279 8.145 11.798 1.00 97.69 89 ALA A N 1
ATOM 654 C CA . ALA A 1 89 ? -7.197 9.123 11.218 1.00 97.69 89 ALA A CA 1
ATOM 655 C C . ALA A 1 89 ? -6.895 9.365 9.730 1.00 97.69 89 ALA A C 1
ATOM 657 O O . ALA A 1 89 ? -7.822 9.397 8.917 1.00 97.69 89 ALA A O 1
ATOM 658 N N . ASP A 1 90 ? -5.612 9.445 9.372 1.00 96.94 90 ASP A N 1
ATOM 659 C CA . ASP A 1 90 ? -5.180 9.592 7.979 1.00 96.94 90 ASP A CA 1
ATOM 660 C C . ASP A 1 90 ? -5.533 8.336 7.185 1.00 96.94 90 ASP A C 1
ATOM 662 O O . ASP A 1 90 ? -6.163 8.427 6.137 1.00 96.94 90 ASP A O 1
ATOM 666 N N . PHE A 1 91 ? -5.263 7.152 7.742 1.00 97.62 91 PHE A N 1
ATOM 667 C CA . PHE A 1 91 ? -5.661 5.876 7.147 1.00 97.62 91 PHE A CA 1
ATOM 668 C C . PHE A 1 91 ? -7.170 5.808 6.861 1.00 97.62 91 PHE A C 1
ATOM 670 O O . PHE A 1 91 ? -7.581 5.414 5.770 1.00 97.62 91 PHE A O 1
ATOM 677 N N . VAL A 1 92 ? -8.016 6.208 7.818 1.00 98.38 92 VAL A N 1
ATOM 678 C CA . VAL A 1 92 ? -9.474 6.246 7.608 1.00 98.38 92 VAL A CA 1
ATOM 679 C C . VAL A 1 92 ? -9.840 7.245 6.512 1.00 98.38 92 VAL A C 1
ATOM 681 O O . VAL A 1 92 ? -10.709 6.942 5.696 1.00 98.38 92 VAL A O 1
ATOM 684 N N . THR A 1 93 ? -9.179 8.401 6.467 1.00 97.31 93 THR A N 1
ATOM 685 C CA . THR A 1 93 ? -9.394 9.406 5.419 1.00 97.31 93 THR A CA 1
ATOM 686 C C . THR A 1 93 ? -9.070 8.821 4.047 1.00 97.31 93 THR A C 1
ATOM 688 O O . THR A 1 93 ? -9.950 8.790 3.190 1.00 97.31 93 THR A O 1
ATOM 691 N N . VAL A 1 94 ? -7.876 8.247 3.883 1.00 97.12 94 VAL A N 1
ATOM 692 C CA . VAL A 1 94 ? -7.427 7.585 2.650 1.00 97.12 94 VAL A CA 1
ATOM 693 C C . VAL A 1 94 ? -8.422 6.513 2.198 1.00 97.12 94 VAL A C 1
ATOM 695 O O . VAL A 1 94 ? -8.866 6.530 1.054 1.00 97.12 94 VAL A O 1
ATOM 698 N N . ILE A 1 95 ? -8.846 5.609 3.088 1.00 97.75 95 ILE A N 1
ATOM 699 C CA . ILE A 1 95 ? -9.766 4.522 2.711 1.00 97.75 95 ILE A CA 1
ATOM 700 C C . ILE A 1 95 ? -11.169 5.038 2.364 1.00 97.75 95 ILE A C 1
ATOM 702 O O . ILE A 1 95 ? -11.832 4.487 1.484 1.00 97.75 95 ILE A O 1
ATOM 706 N N . ARG A 1 96 ? -11.661 6.073 3.056 1.00 97.94 96 ARG A N 1
ATOM 707 C CA . ARG A 1 96 ? -13.033 6.566 2.859 1.00 97.94 96 ARG A CA 1
ATOM 708 C C . ARG A 1 96 ? -13.183 7.495 1.660 1.00 97.94 96 ARG A C 1
ATOM 710 O O . ARG A 1 96 ? -14.277 7.559 1.103 1.00 97.94 96 ARG A O 1
ATOM 717 N N . THR A 1 97 ? -12.140 8.231 1.297 1.00 97.31 97 THR A N 1
ATOM 718 C CA . THR A 1 97 ? -12.222 9.274 0.260 1.00 97.31 97 THR A CA 1
ATOM 719 C C . THR A 1 97 ? -11.299 9.024 -0.922 1.00 97.31 97 THR A C 1
ATOM 721 O O . THR A 1 97 ? -11.470 9.653 -1.964 1.00 97.31 97 THR A O 1
ATOM 724 N N . GLY A 1 98 ? -10.315 8.141 -0.759 1.00 95.81 98 GLY A N 1
ATOM 725 C CA . GLY A 1 98 ? -9.240 7.954 -1.716 1.00 95.81 98 GLY A CA 1
ATOM 726 C C . GLY A 1 98 ? -8.205 9.068 -1.711 1.00 95.81 98 GLY A C 1
ATOM 727 O O . GLY A 1 98 ? -7.363 9.040 -2.594 1.00 95.81 98 GLY A O 1
ATOM 728 N N . ALA A 1 99 ? -8.256 10.042 -0.793 1.00 95.25 99 ALA A N 1
ATOM 729 C CA . ALA A 1 99 ? -7.318 11.167 -0.783 1.00 95.25 99 ALA A CA 1
ATOM 730 C C . ALA A 1 99 ? -5.859 10.684 -0.792 1.00 95.25 99 ALA A C 1
ATOM 732 O O . ALA A 1 99 ? -5.481 9.852 0.035 1.00 95.25 99 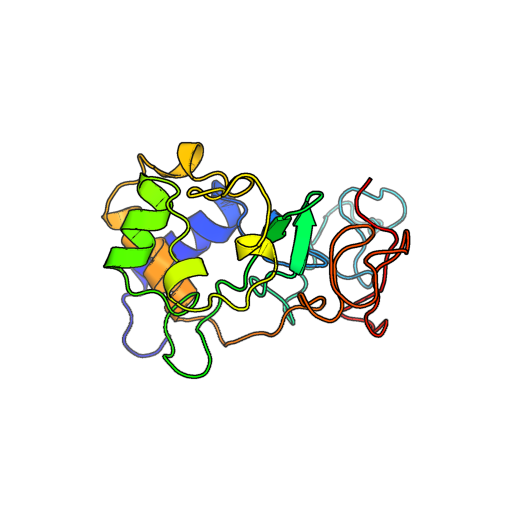ALA A O 1
ATOM 733 N N . ASP A 1 100 ? -5.051 11.212 -1.713 1.00 92.12 100 ASP A N 1
ATOM 734 C CA . ASP A 1 100 ? -3.612 10.962 -1.715 1.00 92.12 100 ASP A CA 1
ATOM 735 C C . ASP A 1 100 ? -2.919 11.941 -0.761 1.00 92.12 100 ASP A C 1
ATOM 737 O O . ASP A 1 100 ? -2.560 13.055 -1.134 1.00 92.12 100 ASP A O 1
ATOM 741 N N . VAL A 1 101 ? -2.781 11.525 0.498 1.00 91.44 101 VAL A N 1
ATOM 742 C CA . VAL A 1 101 ? -2.128 12.323 1.548 1.00 91.44 101 VAL A CA 1
ATOM 743 C C . VAL A 1 101 ? -0.601 12.234 1.493 1.00 91.44 101 VAL A C 1
ATOM 745 O O . VAL A 1 101 ? 0.073 12.983 2.194 1.00 91.44 101 VAL A O 1
ATOM 748 N N . GLU A 1 102 ? -0.040 11.336 0.674 1.00 86.56 102 GLU A N 1
ATOM 749 C CA . GLU A 1 102 ? 1.411 11.138 0.622 1.00 86.56 102 GLU A CA 1
ATOM 750 C C . GLU A 1 102 ? 2.107 12.358 0.036 1.00 86.56 102 GLU A C 1
ATOM 752 O O . GLU A 1 102 ? 3.109 12.799 0.572 1.00 86.56 102 GLU A O 1
ATOM 757 N N . CYS A 1 103 ? 1.543 12.970 -1.002 1.00 84.69 103 CYS A N 1
ATOM 758 C CA . CYS A 1 103 ? 2.173 14.106 -1.671 1.00 84.69 103 CYS A CA 1
ATOM 759 C C . CYS A 1 103 ? 2.324 15.355 -0.796 1.00 84.69 103 CYS A C 1
ATOM 761 O O . CYS A 1 103 ? 3.129 16.233 -1.108 1.00 84.69 103 CYS A O 1
ATOM 763 N N . GLU A 1 104 ? 1.565 15.442 0.297 1.00 84.31 104 GLU A N 1
ATOM 764 C CA . GLU A 1 104 ? 1.749 16.476 1.315 1.00 84.31 104 GLU A CA 1
ATOM 765 C C . GLU A 1 104 ? 2.898 16.130 2.281 1.00 84.31 104 GLU A C 1
ATOM 767 O O . GLU A 1 104 ? 3.598 17.032 2.744 1.00 84.31 104 GLU A O 1
ATOM 772 N N . ASN A 1 105 ? 3.109 14.839 2.561 1.00 81.19 105 ASN A N 1
ATOM 773 C CA . ASN A 1 105 ? 4.123 14.329 3.488 1.00 81.19 105 ASN A CA 1
ATOM 774 C C . ASN A 1 105 ? 5.499 14.163 2.824 1.00 81.19 105 ASN A C 1
ATOM 776 O O . ASN A 1 105 ? 6.516 14.551 3.402 1.00 81.19 105 ASN A O 1
ATOM 780 N N . ASP A 1 106 ? 5.519 13.617 1.611 1.00 83.19 106 ASP A N 1
ATOM 781 C CA . ASP A 1 106 ? 6.687 13.414 0.767 1.00 83.19 106 ASP A CA 1
ATOM 782 C C . ASP A 1 106 ? 6.418 13.929 -0.662 1.00 83.19 106 ASP A C 1
ATOM 784 O O . ASP A 1 106 ? 6.060 13.171 -1.568 1.00 83.19 106 ASP A O 1
ATOM 788 N N . PRO A 1 107 ? 6.633 15.232 -0.916 1.00 83.56 107 PRO A N 1
ATOM 789 C CA . PRO A 1 107 ? 6.489 15.799 -2.255 1.00 83.56 107 PRO A CA 1
ATOM 790 C C . PRO A 1 107 ? 7.567 15.308 -3.236 1.00 83.56 107 PRO A C 1
ATOM 792 O O . PRO A 1 107 ? 7.542 15.701 -4.405 1.00 83.56 107 PRO A O 1
ATOM 795 N N . THR A 1 108 ? 8.545 14.514 -2.779 1.00 82.81 108 THR A N 1
ATOM 796 C CA . THR A 1 108 ? 9.589 13.945 -3.640 1.00 82.81 108 THR A CA 1
ATOM 797 C C . THR A 1 108 ? 9.184 12.616 -4.274 1.00 82.81 108 THR A C 1
ATOM 799 O O . THR A 1 108 ? 9.860 12.184 -5.211 1.00 82.81 108 THR A O 1
ATOM 802 N N . ASP A 1 109 ? 8.065 12.013 -3.848 1.00 85.50 109 ASP A N 1
ATOM 803 C CA . ASP A 1 109 ? 7.454 10.879 -4.541 1.00 85.50 109 ASP A CA 1
ATOM 804 C C . ASP A 1 109 ? 7.136 11.277 -6.002 1.00 85.50 109 ASP A C 1
ATOM 806 O O . ASP A 1 109 ? 6.362 12.209 -6.242 1.00 85.50 109 ASP A O 1
ATOM 810 N N . PRO A 1 110 ? 7.700 10.588 -7.015 1.00 83.19 110 PRO A N 1
ATOM 811 C CA . PRO A 1 110 ? 7.458 10.898 -8.423 1.00 83.19 110 PRO A CA 1
ATOM 812 C C . PRO A 1 110 ? 5.992 10.833 -8.853 1.00 83.19 110 PRO A C 1
ATOM 814 O O . PRO A 1 110 ? 5.640 11.456 -9.857 1.00 83.19 110 PRO A O 1
ATOM 817 N N . ILE A 1 111 ? 5.134 10.122 -8.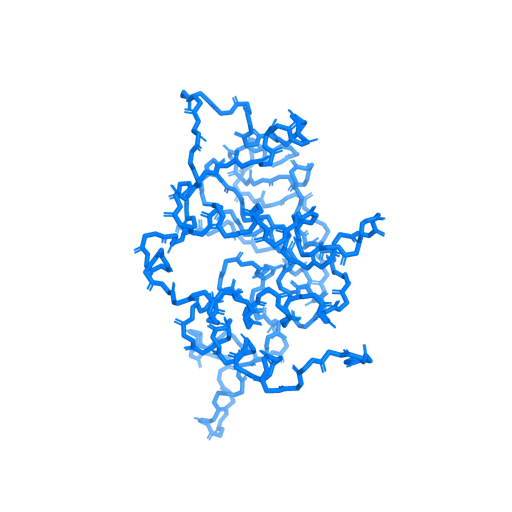113 1.00 86.56 111 ILE A N 1
ATOM 818 C CA . ILE A 1 111 ? 3.685 10.113 -8.356 1.00 86.56 111 ILE A CA 1
ATOM 819 C C . ILE A 1 111 ? 3.095 11.521 -8.184 1.00 86.56 111 ILE A C 1
ATOM 821 O O . ILE A 1 111 ? 2.191 11.913 -8.921 1.00 86.56 111 ILE A O 1
ATOM 825 N N . CYS A 1 112 ? 3.649 12.323 -7.276 1.00 87.19 112 CYS A N 1
ATOM 826 C CA . CYS A 1 112 ? 3.157 13.661 -6.956 1.00 87.19 112 CYS A CA 1
ATOM 827 C C . CYS A 1 112 ? 3.421 14.697 -8.053 1.00 87.19 112 CYS A C 1
ATOM 829 O O . CYS A 1 112 ? 2.784 15.748 -8.069 1.00 87.19 112 CYS A O 1
ATOM 831 N N . ALA A 1 113 ? 4.336 14.401 -8.980 1.00 87.00 113 ALA A N 1
ATOM 832 C CA . ALA A 1 113 ? 4.659 15.254 -10.121 1.00 87.00 113 ALA A CA 1
ATOM 833 C C . ALA A 1 113 ? 3.871 14.893 -11.397 1.00 87.00 113 ALA A C 1
ATOM 835 O O . ALA A 1 113 ? 4.117 15.481 -12.453 1.00 87.00 113 ALA A O 1
ATOM 836 N N . ILE A 1 114 ? 2.959 13.915 -11.337 1.00 86.62 114 ILE A N 1
ATOM 837 C CA . ILE A 1 114 ? 2.135 13.518 -12.485 1.00 86.62 114 ILE A CA 1
ATOM 838 C C . ILE A 1 114 ? 1.114 14.614 -12.791 1.00 86.62 114 ILE A C 1
ATOM 840 O O . ILE A 1 114 ? 0.380 15.067 -11.916 1.00 86.62 114 ILE A O 1
ATOM 844 N N . GLU A 1 115 ? 1.040 14.994 -14.066 1.00 86.81 115 GLU A N 1
ATOM 845 C CA . GLU A 1 115 ? 0.112 16.004 -14.566 1.00 86.81 115 GLU A CA 1
ATOM 846 C C . GLU A 1 115 ? -1.025 15.372 -15.397 1.00 86.81 115 GLU A C 1
ATOM 848 O O . GLU A 1 115 ? -0.755 14.533 -16.266 1.00 86.81 115 GLU A O 1
ATOM 853 N N . PRO A 1 116 ? -2.290 15.798 -15.204 1.00 88.06 116 PRO A N 1
ATOM 854 C CA . PRO A 1 116 ? -2.737 16.745 -14.176 1.00 88.06 116 PRO A CA 1
ATOM 855 C C . PRO A 1 116 ? -2.654 16.134 -12.763 1.00 88.06 116 PRO A C 1
ATOM 857 O O . PRO A 1 116 ? -2.714 14.906 -12.653 1.00 88.06 116 PRO A O 1
ATOM 860 N N . PRO A 1 117 ? -2.588 16.948 -11.689 1.00 84.88 117 PRO A N 1
ATOM 861 C CA . PRO A 1 117 ? -2.474 16.432 -10.331 1.00 84.88 117 PRO A CA 1
ATOM 862 C C . PRO A 1 117 ? -3.613 15.465 -10.010 1.00 84.88 117 PRO A C 1
ATOM 864 O O . PRO A 1 117 ? -4.784 15.750 -10.287 1.00 84.88 117 PRO A O 1
ATOM 867 N N . THR A 1 118 ? -3.276 14.335 -9.393 1.00 86.44 118 THR A N 1
ATOM 868 C CA . THR A 1 118 ? -4.238 13.309 -8.986 1.00 86.44 118 THR A CA 1
ATOM 869 C C . THR A 1 118 ? -4.442 13.360 -7.471 1.00 86.44 118 THR A C 1
ATOM 871 O O . THR A 1 118 ? -3.757 12.644 -6.747 1.00 86.44 118 THR A O 1
ATOM 874 N N . PRO A 1 119 ? -5.393 14.163 -6.950 1.00 88.00 119 PRO A N 1
ATOM 875 C CA . PRO A 1 119 ? -5.601 14.308 -5.503 1.00 88.00 119 PRO A CA 1
ATOM 876 C C . PRO A 1 119 ? -6.187 13.050 -4.841 1.00 88.00 119 PRO A C 1
ATOM 878 O O . PRO A 1 119 ? -6.436 13.039 -3.637 1.00 88.00 119 PRO A O 1
ATOM 881 N N . VAL A 1 120 ? -6.463 12.007 -5.629 1.00 93.25 120 VAL A N 1
ATOM 882 C CA . VAL A 1 120 ? -6.958 10.720 -5.149 1.00 93.25 120 VAL A CA 1
ATOM 883 C C . VAL A 1 120 ? -6.135 9.574 -5.725 1.00 93.25 120 VAL A C 1
ATOM 885 O O . VAL A 1 120 ? -5.698 9.631 -6.878 1.00 93.25 120 VAL A O 1
ATOM 888 N N . LEU A 1 121 ? -5.990 8.511 -4.939 1.00 93.88 121 LEU A N 1
ATOM 889 C CA . LEU A 1 121 ? -5.325 7.266 -5.300 1.00 93.88 121 LEU A CA 1
ATOM 890 C C . LEU A 1 121 ? -6.063 6.603 -6.471 1.00 93.88 121 LEU A C 1
ATOM 892 O O . LEU A 1 121 ? -7.139 6.030 -6.299 1.00 93.88 121 LEU A O 1
ATOM 896 N N . GLN A 1 122 ? -5.481 6.690 -7.670 1.00 93.19 122 GLN A N 1
ATOM 897 C CA . GLN A 1 122 ? -6.128 6.255 -8.918 1.00 93.19 122 GLN A CA 1
ATOM 898 C C . GLN A 1 122 ? -6.265 4.733 -9.039 1.00 93.19 122 GLN A C 1
ATOM 900 O O . GLN A 1 122 ? -7.188 4.245 -9.684 1.00 93.19 122 GLN A O 1
ATOM 905 N N . VAL A 1 123 ? -5.339 3.986 -8.435 1.00 94.19 123 VAL A N 1
ATOM 906 C CA . VAL A 1 123 ? -5.277 2.520 -8.544 1.00 94.19 123 VAL A CA 1
ATOM 907 C C . VAL A 1 123 ? -5.872 1.832 -7.323 1.00 94.19 123 VAL A C 1
ATOM 909 O O . VAL A 1 123 ? -6.496 0.779 -7.442 1.00 94.19 123 VAL A O 1
ATOM 912 N N . MET A 1 124 ? -5.664 2.405 -6.135 1.00 95.94 124 MET A N 1
ATOM 913 C CA . MET A 1 124 ? -6.111 1.785 -4.895 1.00 95.94 124 MET A CA 1
ATOM 914 C C . MET A 1 124 ? -7.642 1.633 -4.916 1.00 95.94 124 MET A C 1
ATOM 916 O O . MET A 1 124 ? -8.339 2.630 -5.110 1.00 95.94 124 MET A O 1
ATOM 920 N N . PRO A 1 125 ? -8.199 0.435 -4.658 1.00 95.94 125 PRO A N 1
ATOM 921 C CA . PRO A 1 125 ? -9.643 0.200 -4.706 1.00 95.94 125 PRO A CA 1
ATOM 922 C C . PRO A 1 125 ? -10.380 0.740 -3.462 1.00 95.94 125 PRO A C 1
ATOM 924 O O . PRO A 1 125 ? -11.243 0.073 -2.888 1.00 95.94 125 PRO A O 1
ATOM 927 N N . TRP A 1 126 ? -10.089 1.978 -3.051 1.00 96.12 126 TRP A N 1
ATOM 928 C CA . TRP A 1 126 ? -10.778 2.670 -1.961 1.00 96.12 126 TRP A CA 1
ATOM 929 C C . TRP A 1 126 ? -12.311 2.719 -2.137 1.00 96.12 126 TRP A C 1
ATOM 931 O O . TRP A 1 126 ? -12.992 2.545 -1.126 1.00 96.12 126 TRP A O 1
ATOM 941 N N . PRO A 1 127 ? -12.917 2.816 -3.349 1.00 96.56 127 PRO A N 1
ATOM 942 C CA . PRO A 1 127 ? -14.377 2.771 -3.484 1.00 96.56 127 PRO A CA 1
ATOM 943 C C . PRO A 1 127 ? -14.982 1.412 -3.103 1.00 96.56 127 PRO A C 1
ATOM 945 O O . PRO A 1 127 ? -16.173 1.316 -2.827 1.00 96.56 127 PRO A O 1
ATOM 948 N N . THR A 1 128 ? -14.191 0.342 -3.066 1.00 95.25 128 THR A N 1
ATOM 949 C CA . THR A 1 128 ? -14.649 -0.955 -2.550 1.00 95.25 128 THR A CA 1
ATOM 950 C C . THR A 1 128 ? -14.653 -0.956 -1.020 1.00 95.25 128 THR A C 1
ATOM 952 O O . THR A 1 128 ? -15.521 -1.562 -0.392 1.00 95.25 128 THR A O 1
ATOM 955 N N . TYR A 1 129 ? -13.702 -0.253 -0.401 1.00 96.56 129 TYR A N 1
ATOM 956 C CA . TYR A 1 129 ? -13.459 -0.291 1.044 1.00 96.56 129 TYR A CA 1
ATOM 957 C C . TYR A 1 129 ? -14.105 0.864 1.814 1.00 96.56 129 TYR A C 1
ATOM 959 O O . TYR A 1 129 ? -14.244 0.777 3.033 1.00 96.56 129 TYR A O 1
ATOM 967 N N . HIS A 1 130 ? -14.564 1.919 1.134 1.00 97.31 130 HIS A N 1
ATOM 968 C CA . HIS A 1 130 ? -15.014 3.155 1.780 1.00 97.31 130 HIS A CA 1
ATOM 969 C C . HIS A 1 130 ? -16.200 2.972 2.747 1.00 97.31 130 HIS A C 1
ATOM 971 O O . HIS A 1 130 ? -16.383 3.786 3.654 1.00 97.31 130 HIS A O 1
ATOM 977 N N . ASN A 1 131 ? -16.996 1.907 2.570 1.00 96.56 131 ASN A N 1
ATOM 978 C CA . ASN A 1 131 ? -18.145 1.562 3.418 1.00 96.56 131 ASN A CA 1
ATOM 979 C C . ASN A 1 131 ? -17.818 0.577 4.548 1.00 96.56 131 ASN A C 1
ATOM 981 O O . ASN A 1 131 ? -18.718 0.202 5.301 1.00 96.56 131 ASN A O 1
ATOM 985 N N . MET A 1 132 ? -16.560 0.153 4.693 1.00 97.75 132 MET A N 1
ATOM 986 C CA . MET A 1 132 ? -16.151 -0.664 5.832 1.00 97.75 132 MET A CA 1
ATOM 987 C C . MET A 1 132 ? -16.468 0.051 7.152 1.00 97.75 132 MET A C 1
ATOM 989 O O . MET A 1 132 ? -16.404 1.287 7.269 1.00 97.75 132 MET A O 1
ATOM 993 N N . THR A 1 133 ? -16.841 -0.737 8.160 1.00 98.31 133 THR A N 1
ATOM 994 C CA . THR A 1 133 ? -17.143 -0.186 9.482 1.00 98.31 133 THR A CA 1
ATOM 995 C C . THR A 1 133 ? -15.867 0.356 10.123 1.00 98.31 133 THR A C 1
ATOM 997 O O . THR A 1 133 ? -14.766 -0.108 9.825 1.00 98.31 133 THR A O 1
ATOM 1000 N N . ASP A 1 134 ? -15.987 1.295 11.064 1.00 98.38 134 ASP A N 1
ATOM 1001 C CA . ASP A 1 134 ? -14.814 1.786 11.805 1.00 98.38 134 ASP A CA 1
ATOM 1002 C C . ASP A 1 134 ? -14.072 0.652 12.522 1.00 98.38 134 ASP A C 1
ATOM 1004 O O . ASP A 1 134 ? -12.854 0.705 12.681 1.00 98.38 134 ASP A O 1
ATOM 1008 N N . ARG A 1 135 ? -14.792 -0.406 12.919 1.00 98.44 135 ARG A N 1
ATOM 1009 C CA . ARG A 1 135 ? -14.196 -1.609 13.502 1.00 98.44 135 ARG A CA 1
ATOM 1010 C C . ARG A 1 135 ? -13.332 -2.358 12.490 1.00 98.44 135 ARG A C 1
ATOM 1012 O O . ARG A 1 135 ? -12.236 -2.771 12.859 1.00 98.44 135 ARG A O 1
ATOM 1019 N N . ASP A 1 136 ? -13.797 -2.519 11.256 1.00 98.62 136 ASP A N 1
ATOM 1020 C CA . ASP A 1 136 ? -13.050 -3.203 10.194 1.00 98.62 136 ASP A CA 1
ATOM 1021 C C . ASP A 1 136 ? -11.807 -2.399 9.803 1.00 98.62 136 ASP A C 1
ATOM 1023 O O . ASP A 1 136 ? -10.701 -2.939 9.783 1.00 98.62 136 ASP A O 1
ATOM 1027 N N . LEU A 1 137 ? -11.956 -1.081 9.618 1.00 98.62 137 LEU A N 1
ATOM 1028 C CA . LEU A 1 137 ? -10.827 -0.181 9.360 1.00 98.62 137 LEU A CA 1
ATOM 1029 C C . LEU A 1 137 ? -9.819 -0.212 10.513 1.00 98.62 137 LEU A C 1
ATOM 1031 O O . LEU A 1 137 ? -8.608 -0.283 10.292 1.00 98.62 137 LEU A O 1
ATOM 1035 N N . LYS A 1 138 ? -10.300 -0.223 11.763 1.00 98.62 138 LYS A N 1
ATOM 1036 C CA . LYS A 1 138 ? -9.435 -0.350 12.939 1.00 98.62 138 LYS A CA 1
ATOM 1037 C C . LYS A 1 138 ? -8.733 -1.698 12.986 1.00 98.62 138 LYS A C 1
ATOM 1039 O O . LYS A 1 138 ? -7.573 -1.741 13.397 1.00 98.62 138 LYS A O 1
ATOM 1044 N N . ALA A 1 139 ? -9.405 -2.777 12.597 1.00 98.75 139 ALA A N 1
ATOM 1045 C CA . ALA A 1 139 ? -8.829 -4.112 12.542 1.00 98.75 139 ALA A CA 1
ATOM 1046 C C . ALA A 1 139 ? -7.697 -4.173 11.509 1.00 98.75 139 ALA A C 1
ATOM 1048 O O . ALA A 1 139 ? -6.582 -4.550 11.874 1.00 98.75 139 ALA A O 1
ATOM 1049 N N . ILE A 1 140 ? -7.942 -3.697 10.281 1.00 98.62 140 ILE A N 1
ATOM 1050 C CA . ILE A 1 140 ? -6.931 -3.591 9.216 1.00 98.62 140 ILE A CA 1
ATOM 1051 C C . ILE A 1 140 ? -5.719 -2.798 9.712 1.00 98.62 140 ILE A C 1
ATOM 1053 O O . ILE A 1 140 ? -4.610 -3.327 9.744 1.00 98.62 140 ILE A O 1
ATOM 1057 N N . TYR A 1 141 ? -5.932 -1.571 10.195 1.00 98.50 141 TYR A N 1
ATOM 1058 C CA . TYR A 1 141 ? -4.843 -0.724 10.685 1.00 98.50 141 TYR A CA 1
ATOM 1059 C C . TYR A 1 141 ? -4.071 -1.383 11.835 1.00 98.50 141 TYR A C 1
ATOM 1061 O O . TYR A 1 141 ? -2.841 -1.340 11.886 1.00 98.50 141 TYR A O 1
ATOM 1069 N N . THR A 1 142 ? -4.784 -2.019 12.772 1.00 98.44 142 THR A N 1
ATOM 1070 C CA . THR A 1 142 ? -4.166 -2.708 13.912 1.00 98.44 142 THR A CA 1
ATOM 1071 C C . THR A 1 142 ? -3.283 -3.854 13.440 1.00 98.44 142 THR A C 1
ATOM 1073 O O . THR A 1 142 ? -2.169 -3.968 13.947 1.00 98.44 142 THR A O 1
ATOM 1076 N N . TYR A 1 143 ? -3.747 -4.655 12.476 1.00 98.44 143 TYR A N 1
ATOM 1077 C CA . TYR A 1 143 ? -2.970 -5.731 11.866 1.00 98.44 143 TYR A CA 1
ATOM 1078 C C . TYR A 1 143 ? -1.729 -5.202 11.140 1.00 98.44 143 TYR A C 1
ATOM 1080 O O . TYR A 1 143 ? -0.628 -5.647 11.469 1.00 98.44 143 TYR A O 1
ATOM 1088 N N . LEU A 1 144 ? -1.869 -4.208 10.253 1.00 98.19 144 LEU A N 1
ATOM 1089 C CA . LEU A 1 144 ? -0.725 -3.597 9.558 1.00 98.19 144 LEU A CA 1
ATOM 1090 C C . LEU A 1 144 ? 0.318 -3.080 10.553 1.00 98.19 144 LEU A C 1
ATOM 1092 O O . LEU A 1 144 ? 1.509 -3.332 10.418 1.00 98.19 144 LEU A O 1
ATOM 1096 N N . SER A 1 145 ? -0.143 -2.477 11.649 1.00 97.62 145 SER A N 1
ATOM 1097 C CA . SER A 1 145 ? 0.729 -1.970 12.710 1.00 97.62 145 SER A CA 1
ATOM 1098 C C . SER A 1 145 ? 1.428 -3.070 13.535 1.00 97.62 145 SER A C 1
ATOM 1100 O O . SER A 1 145 ? 2.069 -2.753 14.540 1.00 97.62 145 SER A O 1
ATOM 1102 N N . THR A 1 146 ? 1.204 -4.357 13.248 1.00 97.00 146 THR A N 1
ATOM 1103 C CA . THR A 1 146 ? 1.930 -5.482 13.871 1.00 97.00 146 THR A CA 1
ATOM 1104 C C . THR A 1 146 ? 2.986 -6.099 12.969 1.00 97.00 146 THR A C 1
ATOM 1106 O O . THR A 1 146 ? 3.760 -6.924 13.459 1.00 97.00 146 THR A O 1
ATOM 1109 N N . LEU A 1 147 ? 2.999 -5.732 11.688 1.00 96.19 147 LEU A N 1
ATOM 1110 C CA . LEU A 1 147 ? 3.957 -6.248 10.724 1.00 96.19 147 LEU A CA 1
ATOM 1111 C C . LEU A 1 147 ? 5.350 -5.669 11.003 1.00 96.19 147 LEU A C 1
ATOM 1113 O O . LEU A 1 147 ? 5.457 -4.565 11.542 1.00 96.19 147 LEU A O 1
ATOM 1117 N N . PRO A 1 148 ? 6.428 -6.396 10.675 1.00 96.31 148 PRO A N 1
ATOM 1118 C CA . PRO A 1 148 ? 7.728 -5.761 10.541 1.00 96.31 148 PRO A CA 1
ATOM 1119 C C . PRO A 1 148 ? 7.700 -4.773 9.368 1.00 96.31 148 PRO A C 1
ATOM 1121 O O . PRO A 1 148 ? 6.917 -4.937 8.433 1.00 96.31 148 PRO A O 1
ATOM 1124 N N . HIS A 1 149 ? 8.575 -3.772 9.417 1.00 97.06 149 HIS A N 1
ATOM 1125 C CA . HIS A 1 149 ? 8.911 -3.006 8.224 1.00 97.06 149 HIS A CA 1
ATOM 1126 C C . HIS A 1 149 ? 9.521 -3.945 7.172 1.00 97.06 149 HIS A C 1
ATOM 1128 O O . HIS A 1 149 ? 10.316 -4.824 7.523 1.00 97.06 149 HIS A O 1
ATOM 1134 N N . ALA A 1 150 ? 9.158 -3.751 5.909 1.00 96.19 150 ALA A N 1
ATOM 1135 C CA . ALA A 1 150 ? 9.754 -4.434 4.767 1.00 96.19 150 ALA A CA 1
ATOM 1136 C C . ALA A 1 150 ? 10.031 -3.420 3.656 1.00 96.19 150 ALA A C 1
ATOM 1138 O O . ALA A 1 150 ? 9.293 -2.448 3.523 1.00 96.19 150 ALA A O 1
ATOM 1139 N N . GLU A 1 151 ? 11.059 -3.668 2.851 1.00 93.81 151 GLU A N 1
ATOM 1140 C CA . GLU A 1 151 ? 11.425 -2.814 1.717 1.00 93.81 151 GLU A CA 1
ATOM 1141 C C . GLU A 1 151 ? 10.837 -3.374 0.418 1.00 93.81 151 GLU A C 1
ATOM 1143 O O . GLU A 1 151 ? 10.781 -4.598 0.273 1.00 93.81 151 GLU A O 1
ATOM 1148 N N . PRO A 1 152 ? 10.381 -2.544 -0.533 1.00 91.75 152 PRO A N 1
ATOM 1149 C CA . PRO A 1 152 ? 9.914 -3.043 -1.819 1.00 91.75 152 PRO A CA 1
ATOM 1150 C C . PRO A 1 152 ? 11.083 -3.521 -2.686 1.00 91.75 152 PRO A C 1
ATOM 1152 O O . PRO A 1 152 ? 12.191 -2.996 -2.610 1.00 91.75 152 PRO A O 1
ATOM 1155 N N . CYS A 1 153 ? 10.814 -4.466 -3.588 1.00 89.25 153 CYS A N 1
ATOM 1156 C CA . CYS A 1 153 ? 11.776 -4.857 -4.623 1.00 89.25 153 CYS A CA 1
ATOM 1157 C C . CYS A 1 153 ? 12.072 -3.744 -5.635 1.00 89.25 153 CYS A C 1
ATOM 1159 O O . CYS A 1 153 ? 13.116 -3.754 -6.279 1.00 89.25 153 CYS A O 1
ATOM 1161 N N . ASN A 1 154 ? 11.128 -2.816 -5.802 1.00 88.50 154 ASN A N 1
ATOM 1162 C CA . ASN A 1 154 ? 11.192 -1.725 -6.758 1.00 88.50 154 ASN A CA 1
ATOM 1163 C C . ASN A 1 154 ? 10.822 -0.407 -6.071 1.00 88.50 154 ASN A C 1
ATOM 1165 O O . ASN A 1 154 ? 9.835 -0.335 -5.338 1.00 88.50 154 ASN A O 1
ATOM 1169 N N . THR A 1 155 ? 11.593 0.640 -6.340 1.00 88.00 155 THR A N 1
ATOM 1170 C CA . THR A 1 155 ? 11.405 1.981 -5.773 1.00 88.00 155 THR A CA 1
ATOM 1171 C C . THR A 1 155 ? 11.146 2.993 -6.887 1.00 88.00 155 THR A C 1
ATOM 1173 O O . THR A 1 155 ? 11.347 2.679 -8.061 1.00 88.00 155 THR A O 1
ATOM 1176 N N . PRO A 1 156 ? 10.769 4.245 -6.576 1.00 83.94 156 PRO A N 1
ATOM 1177 C CA . PRO A 1 156 ? 10.698 5.270 -7.611 1.00 83.94 156 PRO A CA 1
ATOM 1178 C C . PRO A 1 156 ? 12.055 5.562 -8.284 1.00 83.94 156 PRO A C 1
ATOM 1180 O O . PRO A 1 156 ? 12.083 6.019 -9.428 1.00 83.94 156 PRO A O 1
ATOM 1183 N N . ALA A 1 157 ? 13.177 5.285 -7.604 1.00 83.12 157 ALA A N 1
ATOM 1184 C CA . ALA A 1 157 ? 14.521 5.407 -8.172 1.00 83.12 157 ALA A CA 1
ATOM 1185 C C . ALA A 1 157 ? 14.833 4.270 -9.163 1.00 83.12 157 ALA A C 1
ATOM 1187 O O . ALA A 1 157 ? 15.374 4.522 -10.244 1.00 83.12 157 ALA A O 1
ATOM 1188 N N . ASP A 1 158 ? 14.400 3.048 -8.848 1.00 82.94 158 ASP A N 1
ATOM 1189 C CA . ASP A 1 158 ? 14.565 1.847 -9.685 1.00 82.94 158 ASP A CA 1
ATOM 1190 C C . ASP A 1 158 ? 13.485 1.711 -10.776 1.00 82.94 158 ASP A C 1
ATOM 1192 O O . ASP A 1 158 ? 13.274 0.625 -11.317 1.00 82.94 158 ASP A O 1
ATOM 1196 N N . GLY A 1 159 ? 12.859 2.849 -11.098 1.00 78.19 159 GLY A N 1
ATOM 1197 C CA . GLY A 1 159 ? 11.433 3.033 -11.351 1.00 78.19 159 GLY A CA 1
ATOM 1198 C C . GLY A 1 159 ? 10.698 2.155 -12.359 1.00 78.19 159 GLY A C 1
ATOM 1199 O O . GLY A 1 159 ? 11.186 1.193 -12.945 1.00 78.19 159 GLY A O 1
ATOM 1200 N N . CYS A 1 160 ? 9.423 2.484 -12.539 1.00 87.06 160 CYS A N 1
ATOM 1201 C CA . CYS A 1 160 ? 8.558 1.686 -13.394 1.00 87.06 160 CYS A CA 1
ATOM 1202 C C . CYS A 1 160 ? 8.936 1.875 -14.873 1.00 87.06 160 CYS A C 1
ATOM 1204 O O . CYS A 1 160 ? 9.196 3.011 -15.297 1.00 87.06 160 CYS A O 1
ATOM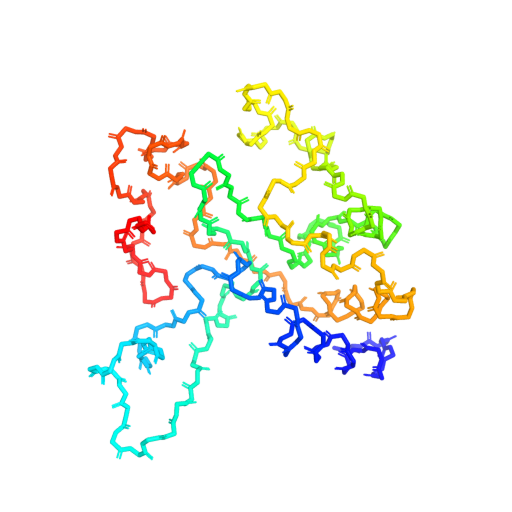 1206 N N . PRO A 1 161 ? 8.906 0.799 -15.681 1.00 87.81 161 PRO A N 1
ATOM 1207 C CA . PRO A 1 161 ? 9.184 0.878 -17.112 1.00 87.81 161 PRO A CA 1
ATOM 1208 C C . PRO A 1 161 ? 8.293 1.907 -17.804 1.00 87.81 161 PRO A C 1
ATOM 1210 O O . PRO A 1 161 ? 7.072 1.877 -17.655 1.00 87.81 161 PRO A O 1
ATOM 1213 N N . GLY A 1 162 ? 8.905 2.835 -18.539 1.00 86.56 162 GLY A N 1
ATOM 1214 C CA . GLY A 1 162 ? 8.178 3.892 -19.245 1.00 86.56 162 GLY A CA 1
ATOM 1215 C C . GLY A 1 162 ? 7.626 5.018 -18.361 1.00 86.56 162 GLY A C 1
ATOM 1216 O O . GLY A 1 162 ? 6.892 5.861 -18.874 1.00 86.56 162 GLY A O 1
ATOM 1217 N N . PHE A 1 163 ? 7.945 5.046 -17.061 1.00 87.12 163 PHE A N 1
ATOM 1218 C CA . PHE A 1 163 ? 7.414 6.045 -16.126 1.00 87.12 163 PHE A CA 1
ATOM 1219 C C . PHE A 1 163 ? 8.501 6.798 -15.355 1.00 87.12 163 PHE A C 1
ATOM 1221 O O . PHE A 1 163 ? 8.609 8.014 -15.505 1.00 87.12 163 PHE A O 1
ATOM 1228 N N . SER A 1 164 ? 9.296 6.119 -14.525 1.00 87.38 164 SER A N 1
ATOM 1229 C CA . SER A 1 164 ? 10.119 6.801 -13.518 1.00 87.38 164 SER A CA 1
ATOM 1230 C C . SER A 1 164 ? 11.513 6.205 -13.361 1.00 87.38 164 SER A C 1
ATOM 1232 O O . SER A 1 164 ? 11.811 5.105 -13.834 1.00 87.38 164 SER A O 1
ATOM 1234 N N . GLY A 1 165 ? 12.385 6.974 -12.707 1.00 87.50 165 GLY A N 1
ATOM 1235 C CA . GLY A 1 165 ? 13.721 6.531 -12.327 1.00 87.50 165 GLY A CA 1
ATOM 1236 C C . GLY A 1 165 ? 14.577 6.068 -13.507 1.00 87.50 165 GLY A C 1
ATOM 1237 O O . GLY A 1 165 ? 14.485 6.586 -14.624 1.00 87.50 165 GLY A O 1
ATOM 1238 N N . ALA A 1 166 ? 15.424 5.071 -13.253 1.00 89.12 166 ALA A N 1
ATOM 1239 C CA . ALA A 1 166 ? 16.337 4.518 -14.252 1.00 89.12 166 ALA A CA 1
ATOM 1240 C C . ALA A 1 166 ? 15.633 3.761 -15.399 1.00 89.12 166 ALA A C 1
ATOM 1242 O O . ALA A 1 166 ? 16.230 3.573 -16.461 1.00 89.12 166 ALA A O 1
ATOM 1243 N N . ALA A 1 167 ? 14.373 3.354 -15.217 1.00 88.06 167 ALA A N 1
ATOM 1244 C CA . ALA A 1 167 ? 13.603 2.582 -16.193 1.00 88.06 167 ALA A CA 1
ATOM 1245 C C . ALA A 1 167 ? 12.620 3.425 -17.032 1.00 88.06 167 ALA A C 1
ATOM 1247 O O . ALA A 1 167 ? 11.925 2.880 -17.893 1.00 88.06 167 ALA A O 1
ATOM 1248 N N . ALA A 1 168 ? 12.610 4.754 -16.878 1.00 89.06 168 ALA A N 1
ATOM 1249 C CA . ALA A 1 168 ? 11.695 5.655 -17.588 1.00 89.06 168 ALA A CA 1
ATOM 1250 C C . ALA A 1 168 ? 11.752 5.548 -19.128 1.00 89.06 168 ALA A C 1
ATOM 1252 O O . ALA A 1 168 ? 10.760 5.810 -19.801 1.00 89.06 168 ALA A O 1
ATOM 1253 N N . SER A 1 169 ? 12.892 5.152 -19.704 1.00 89.00 169 SER A N 1
ATOM 1254 C CA . SER A 1 169 ? 13.070 4.935 -21.151 1.00 89.00 169 SER A CA 1
ATOM 1255 C C . SER A 1 169 ? 13.159 3.458 -21.555 1.00 89.00 169 SER A C 1
ATOM 1257 O O . SER A 1 169 ? 13.429 3.152 -22.718 1.00 89.00 169 SER A O 1
ATOM 1259 N N . SER A 1 170 ? 12.949 2.544 -20.606 1.00 87.00 170 SER A N 1
ATOM 1260 C CA . SER A 1 170 ? 13.050 1.099 -20.799 1.00 87.00 170 SER A CA 1
ATOM 1261 C C . SER A 1 170 ? 11.676 0.432 -20.798 1.00 87.00 170 SER A C 1
ATOM 1263 O O . SER A 1 170 ? 10.698 0.959 -20.272 1.00 87.00 170 SER A O 1
ATOM 1265 N N . SER A 1 171 ? 11.624 -0.777 -21.353 1.00 83.12 171 SER A N 1
ATOM 1266 C CA . SER A 1 171 ? 10.502 -1.705 -21.229 1.00 83.12 171 SER A CA 1
ATOM 1267 C C . SER A 1 171 ? 10.761 -2.781 -20.169 1.00 83.12 171 SER A C 1
ATOM 1269 O O . SER A 1 171 ? 10.187 -3.855 -20.268 1.00 83.12 171 SER A O 1
ATOM 1271 N N . THR A 1 172 ? 11.681 -2.569 -19.227 1.00 82.06 172 THR A N 1
ATOM 1272 C CA . THR A 1 172 ? 12.019 -3.496 -18.128 1.00 82.06 172 THR A CA 1
ATOM 1273 C C . THR A 1 172 ? 12.337 -2.712 -16.871 1.00 82.06 172 THR A C 1
ATOM 1275 O O . THR A 1 172 ? 12.802 -1.576 -16.975 1.00 82.06 172 THR A O 1
ATOM 1278 N N . TYR A 1 173 ? 12.105 -3.310 -15.702 1.00 84.94 173 TYR A N 1
ATOM 1279 C CA . TYR A 1 173 ? 12.458 -2.695 -14.425 1.00 84.94 173 TYR A CA 1
ATOM 1280 C C . TYR A 1 173 ? 13.975 -2.510 -14.291 1.00 84.94 173 TYR A C 1
ATOM 1282 O O . TYR A 1 173 ? 14.758 -3.236 -14.918 1.00 84.94 173 TYR A O 1
ATOM 1290 N N . ALA A 1 174 ? 14.394 -1.561 -13.451 1.00 84.62 174 ALA A N 1
ATOM 1291 C CA . ALA A 1 174 ? 15.798 -1.192 -13.288 1.00 84.62 174 ALA A CA 1
ATOM 1292 C C . ALA A 1 174 ? 16.368 -1.498 -11.885 1.00 84.62 174 ALA A C 1
ATOM 1294 O O . ALA A 1 174 ? 17.243 -0.772 -11.422 1.00 84.62 174 ALA A O 1
ATOM 1295 N N . TYR A 1 175 ? 15.935 -2.593 -11.242 1.00 81.88 175 TYR A N 1
ATOM 1296 C CA . TYR A 1 175 ? 16.506 -3.102 -9.982 1.00 81.88 175 TYR A CA 1
ATOM 1297 C C . TYR A 1 175 ? 17.286 -4.420 -10.153 1.00 81.88 175 TYR A C 1
ATOM 1299 O O . TYR A 1 175 ? 17.221 -5.102 -11.186 1.00 81.88 175 TYR A O 1
ATOM 1307 N N . VAL A 1 176 ? 18.057 -4.778 -9.120 1.00 76.69 176 VAL A N 1
ATOM 1308 C CA . VAL A 1 176 ? 18.881 -5.997 -9.072 1.00 76.69 176 VAL A CA 1
ATOM 1309 C C . VAL A 1 176 ? 17.990 -7.234 -8.964 1.00 76.69 176 VAL A C 1
ATOM 1311 O O . VAL A 1 176 ? 17.240 -7.373 -8.008 1.00 76.69 176 VAL A O 1
ATOM 1314 N N . GLY A 1 177 ? 18.113 -8.162 -9.916 1.00 82.31 177 GLY A N 1
ATOM 1315 C CA . GLY A 1 177 ? 17.401 -9.439 -9.871 1.00 82.31 177 GLY A CA 1
ATOM 1316 C C . GLY A 1 177 ? 17.941 -10.363 -8.774 1.00 82.31 177 GLY A C 1
ATOM 1317 O O . GLY A 1 177 ? 19.043 -10.901 -8.912 1.00 82.31 177 GLY A O 1
ATOM 1318 N N . THR A 1 178 ? 17.170 -10.571 -7.711 1.00 84.75 178 THR A N 1
ATOM 1319 C CA . THR A 1 178 ? 17.426 -11.554 -6.644 1.00 84.75 178 THR A CA 1
ATOM 1320 C C . THR A 1 178 ? 16.367 -12.663 -6.665 1.00 84.75 178 THR A C 1
ATOM 1322 O O . THR A 1 178 ? 15.480 -12.672 -7.513 1.00 84.75 178 THR A O 1
ATOM 1325 N N . ALA A 1 179 ? 16.470 -13.651 -5.770 1.00 81.44 179 ALA A N 1
ATOM 1326 C CA . ALA A 1 179 ? 15.498 -14.749 -5.708 1.00 81.44 179 ALA A CA 1
ATOM 1327 C C . ALA A 1 179 ? 14.120 -14.304 -5.176 1.00 81.44 179 ALA A C 1
ATOM 1329 O O . ALA A 1 179 ? 13.096 -14.862 -5.558 1.00 81.44 179 ALA A O 1
ATOM 1330 N N . ASP A 1 180 ? 14.112 -13.317 -4.284 1.00 83.56 180 ASP A N 1
ATOM 1331 C CA . ASP A 1 180 ? 12.941 -12.665 -3.695 1.00 83.56 180 ASP A CA 1
ATOM 1332 C C . ASP A 1 180 ? 12.486 -11.426 -4.485 1.00 83.56 180 ASP A C 1
ATOM 1334 O O . ASP A 1 180 ? 11.307 -11.087 -4.444 1.00 83.56 180 ASP A O 1
ATOM 1338 N N . CYS A 1 181 ? 13.375 -10.829 -5.282 1.00 86.62 181 CYS A N 1
ATOM 1339 C CA . CYS A 1 181 ? 13.088 -9.778 -6.253 1.00 86.62 181 CYS A CA 1
ATOM 1340 C C . CYS A 1 181 ? 13.575 -10.186 -7.652 1.00 86.62 181 CYS A C 1
ATOM 1342 O O . CYS A 1 181 ? 14.530 -9.592 -8.164 1.00 86.62 181 CYS A O 1
ATOM 1344 N N . PRO A 1 182 ? 12.974 -11.192 -8.313 1.00 79.38 182 PRO A N 1
ATOM 1345 C CA . PRO A 1 182 ? 13.232 -11.420 -9.732 1.00 79.38 182 PRO A CA 1
ATOM 1346 C C . PRO A 1 182 ? 12.908 -10.128 -10.487 1.00 79.38 182 PRO A C 1
ATOM 1348 O O . PRO A 1 182 ? 11.959 -9.451 -10.112 1.00 79.38 182 PRO A O 1
ATOM 1351 N N . ASN A 1 183 ? 13.699 -9.754 -11.498 1.00 77.44 183 ASN A N 1
ATOM 1352 C CA . ASN A 1 183 ? 13.433 -8.605 -12.376 1.00 77.44 183 ASN A CA 1
ATOM 1353 C C . ASN A 1 183 ? 12.629 -9.124 -13.582 1.00 77.44 183 ASN A C 1
ATOM 1355 O O . ASN A 1 183 ? 13.240 -9.641 -14.527 1.00 77.44 183 ASN A O 1
ATOM 1359 N N . PRO A 1 184 ? 11.281 -9.111 -13.539 1.00 69.94 184 PRO A N 1
ATOM 1360 C CA . PRO A 1 184 ? 10.466 -9.644 -14.607 1.00 69.94 184 PRO A CA 1
ATOM 1361 C C . PRO A 1 184 ? 10.294 -8.578 -15.696 1.00 69.94 184 PRO A C 1
ATOM 1363 O O . PRO A 1 184 ? 10.644 -7.407 -15.542 1.00 69.94 184 PRO A O 1
ATOM 1366 N N . ALA A 1 185 ? 9.706 -8.969 -16.824 1.00 65.69 185 ALA A N 1
ATOM 1367 C CA . ALA A 1 185 ? 9.153 -7.979 -17.741 1.00 65.69 185 ALA A CA 1
ATOM 1368 C C . ALA A 1 185 ? 8.075 -7.131 -17.018 1.00 65.69 185 ALA A C 1
ATOM 1370 O O . ALA A 1 185 ? 7.471 -7.615 -16.056 1.00 65.69 185 ALA A O 1
ATOM 1371 N N . PRO A 1 186 ? 7.819 -5.883 -17.451 1.00 61.56 186 PRO A N 1
ATOM 1372 C CA . PRO A 1 186 ? 6.735 -5.069 -16.921 1.00 61.56 186 PRO A CA 1
ATOM 1373 C C . PRO A 1 186 ? 5.405 -5.829 -16.971 1.00 61.56 186 PRO A C 1
ATOM 1375 O O . PRO A 1 186 ? 5.208 -6.641 -17.883 1.00 61.56 186 PRO A O 1
ATOM 1378 N N . PRO A 1 187 ? 4.478 -5.537 -16.042 1.00 59.03 187 PRO A N 1
ATOM 1379 C CA . PRO A 1 187 ? 3.092 -5.967 -16.153 1.00 59.03 187 PRO A CA 1
ATOM 1380 C C . PRO A 1 187 ? 2.560 -5.545 -17.529 1.00 59.03 187 PRO A C 1
ATOM 1382 O O . PRO A 1 187 ? 2.751 -4.391 -17.921 1.00 59.03 187 PRO A O 1
ATOM 1385 N N . GLN A 1 188 ? 1.974 -6.488 -18.275 1.00 46.66 188 GLN A N 1
ATOM 1386 C CA . GLN A 1 188 ? 1.367 -6.218 -19.586 1.00 46.66 188 GLN A CA 1
ATOM 1387 C C . GLN A 1 188 ? 0.043 -5.470 -19.459 1.00 46.66 188 GLN A C 1
ATOM 1389 O O . GLN A 1 188 ? -0.710 -5.772 -18.505 1.00 46.66 188 GLN A O 1
#

Foldseek 3Di:
DPPFDVVLLVLLCCCCVPPQVLLVAQAVVQAFPVQDDPPDPVRDDPVPDRPRHGLLQRGSCWAADDQQDTGHRQAQDPPCLFGSNDDLVRLLVCLQPQAPCVCVVCVVQLLCVDPPGDRGDPPRVSVVRNPPDSSSSSSNRSNSSPDDHHHHQHDQQQNAQCHGHPRVPHQWGRGDADRSNHGDGHDD

Sequence (188 aa):
MHGKNHDLVGLGSYLVNGVGDCSGCHSFPQYTDLAGDPFALATQDKTHIISAHYNTAHYLAGGQCFGPFMARNITPDISTGLPAGLTFADFVTVIRTGADVECENDPTDPICAIEPPTPVLQVMPWPTYHNMTDRDLKAIYTYLSTLPHAEPCNTPADGCPGFSGAAASSSTYAYVGTADCPNPAPPQ

Secondary structure (DSSP, 8-state):
-TTS-HHHHHHHHHIIIIIS-HHHHHBSSSB-TTT--TT-GGG--TT------B-TTSTT-B--EETTEEPPP-SBPTTT-SBTT--HHHHHHHHHH-B--HHHH-TTSGGGG-SS---B-SSS-HHHHTT--HHHHHHHHHHHTTSPP---S--STT--TTTSGGGTT-SS--S---SSS--PPPP-